Protein AF-A0A8T4PAW3-F1 (afdb_monomer_lite)

pLDDT: mean 89.53, std 9.42, range [49.5, 98.31]

Secondary structure (DSSP, 8-state):
-EEEEEE-TT---HHHHHHHHHHHTTS-TT-EEEE-SBSSHHHHHHHHHHHH-TT-EEEEEES-SSHHHHHHTGGGTBPPGGG-SEEEE-S-TT--S-HHHHHHHTHHHHHTT-SEEEEE--SS-SHHHHHHHHHHHTT-EEEEE---HHHHHHHHHHHTTTSPBTTEEEESSHHHHHHHHHHHS--

Structure (mmCIF, N/CA/C/O backbone):
data_AF-A0A8T4PAW3-F1
#
_entry.id   AF-A0A8T4PAW3-F1
#
loop_
_atom_site.group_PDB
_atom_site.id
_atom_site.type_symbol
_atom_site.label_atom_id
_atom_site.label_alt_id
_atom_site.label_comp_id
_atom_site.label_asym_id
_atom_site.label_entity_id
_atom_site.label_seq_id
_atom_site.pdbx_PDB_ins_code
_atom_site.Cartn_x
_atom_site.Cartn_y
_atom_site.Cartn_z
_atom_site.occupancy
_atom_site.B_iso_or_equiv
_atom_site.auth_seq_id
_atom_site.auth_comp_id
_atom_site.auth_asym_id
_atom_site.auth_atom_id
_atom_site.pdbx_PDB_model_num
ATOM 1 N N . MET A 1 1 ? -13.032 -7.755 -0.892 1.00 89.94 1 MET A N 1
ATOM 2 C CA . MET A 1 1 ? -12.708 -6.339 -0.566 1.00 89.94 1 MET A CA 1
ATOM 3 C C . MET A 1 1 ? -11.240 -6.098 -0.877 1.00 89.94 1 MET A C 1
ATOM 5 O O . MET A 1 1 ? -10.489 -7.046 -0.737 1.00 89.94 1 MET A O 1
ATOM 9 N N . LYS A 1 2 ? -10.811 -4.897 -1.283 1.00 95.44 2 LYS A N 1
ATOM 10 C CA . LYS A 1 2 ? -9.389 -4.587 -1.522 1.00 95.44 2 LYS A CA 1
ATOM 11 C C . LYS A 1 2 ? -8.919 -3.468 -0.594 1.00 95.44 2 LYS A C 1
ATOM 13 O O . LYS A 1 2 ? -9.538 -2.402 -0.577 1.00 95.44 2 LYS A O 1
ATOM 18 N N . ILE A 1 3 ? -7.839 -3.723 0.143 1.00 97.06 3 ILE A N 1
ATOM 19 C CA . ILE A 1 3 ? -7.136 -2.754 0.989 1.00 97.06 3 ILE A CA 1
ATOM 20 C C . ILE A 1 3 ? -5.756 -2.527 0.385 1.00 97.06 3 ILE A C 1
ATOM 22 O O . ILE A 1 3 ? -4.991 -3.473 0.199 1.00 97.06 3 ILE A O 1
ATOM 26 N N . VAL A 1 4 ? -5.445 -1.274 0.065 1.00 98.19 4 VAL A N 1
ATOM 27 C CA . VAL A 1 4 ? -4.126 -0.896 -0.453 1.00 98.19 4 VAL A CA 1
ATOM 28 C C . VAL A 1 4 ? -3.189 -0.600 0.709 1.00 98.19 4 VAL A C 1
ATOM 30 O O . VAL A 1 4 ? -3.555 0.131 1.623 1.00 98.19 4 VAL A O 1
ATOM 33 N N . ILE A 1 5 ? -1.981 -1.153 0.678 1.00 97.31 5 ILE A N 1
ATOM 34 C CA . ILE A 1 5 ? -0.962 -0.966 1.709 1.00 97.31 5 ILE A CA 1
ATOM 35 C C . ILE A 1 5 ? 0.303 -0.448 1.036 1.00 97.31 5 ILE A C 1
ATOM 37 O O . ILE A 1 5 ? 0.935 -1.118 0.217 1.00 97.31 5 ILE A O 1
ATOM 41 N N . CYS A 1 6 ? 0.675 0.768 1.403 1.00 95.19 6 CYS A N 1
ATOM 42 C CA . CYS A 1 6 ? 1.784 1.499 0.817 1.00 95.19 6 CYS A CA 1
ATOM 43 C C . CYS A 1 6 ? 2.680 2.044 1.923 1.00 95.19 6 CYS A C 1
ATOM 45 O O . CYS A 1 6 ? 2.230 2.330 3.031 1.00 95.19 6 CYS A O 1
ATOM 47 N N . GLY A 1 7 ? 3.963 2.225 1.639 1.00 90.62 7 GLY A N 1
ATOM 48 C CA . GLY A 1 7 ? 4.849 2.783 2.644 1.00 90.62 7 GLY A CA 1
ATOM 49 C C . GLY A 1 7 ? 6.308 2.806 2.253 1.00 90.62 7 GLY A C 1
ATOM 50 O O . GLY A 1 7 ? 6.693 2.422 1.148 1.00 90.62 7 GLY A O 1
ATOM 51 N N . THR A 1 8 ? 7.123 3.306 3.173 1.00 82.38 8 THR A N 1
ATOM 52 C CA . THR A 1 8 ? 8.568 3.384 2.985 1.00 82.38 8 THR A CA 1
ATOM 53 C C . THR A 1 8 ? 9.212 1.996 3.048 1.00 82.38 8 THR A C 1
ATOM 55 O O . THR A 1 8 ? 8.799 1.116 3.801 1.00 82.38 8 THR A O 1
ATOM 58 N N . ARG A 1 9 ? 10.273 1.811 2.252 1.00 76.56 9 ARG A N 1
ATOM 59 C CA . ARG A 1 9 ? 11.074 0.571 2.225 1.00 76.56 9 ARG A CA 1
ATOM 60 C C . ARG A 1 9 ? 11.955 0.405 3.461 1.00 76.56 9 ARG A C 1
ATOM 62 O O . ARG A 1 9 ? 12.472 -0.673 3.719 1.00 76.56 9 ARG A O 1
ATOM 69 N N . GLU A 1 10 ? 12.148 1.495 4.193 1.00 67.44 10 GLU A N 1
ATOM 70 C CA . GLU A 1 10 ? 13.074 1.602 5.315 1.00 67.44 10 GLU A CA 1
ATOM 71 C C . GLU A 1 10 ? 12.389 1.407 6.667 1.00 67.44 10 GLU A C 1
ATOM 73 O O . GLU A 1 10 ? 12.975 1.775 7.685 1.00 67.44 10 GLU A O 1
ATOM 78 N N . SER A 1 11 ? 11.159 0.877 6.724 1.00 59.62 11 SER A N 1
ATOM 79 C CA . SER A 1 11 ? 10.499 0.673 8.015 1.00 59.62 11 SER A CA 1
ATOM 80 C C . SER A 1 11 ? 11.286 -0.351 8.844 1.00 59.62 11 SER A C 1
ATOM 82 O O . SER A 1 11 ? 11.109 -1.560 8.729 1.00 59.62 11 SER A O 1
ATOM 84 N N . ARG A 1 12 ? 12.169 0.158 9.705 1.00 57.97 12 ARG A N 1
ATOM 85 C CA . ARG A 1 12 ? 12.843 -0.603 10.764 1.00 57.97 12 ARG A CA 1
ATOM 86 C C . ARG A 1 12 ? 11.881 -0.960 11.896 1.00 57.97 12 ARG A C 1
ATOM 88 O O . ARG A 1 12 ? 12.234 -1.738 12.774 1.00 57.97 12 ARG A O 1
ATOM 95 N N . ASP A 1 13 ? 10.680 -0.390 11.865 1.00 72.94 13 ASP A N 1
ATOM 96 C CA . ASP A 1 13 ? 9.637 -0.596 12.854 1.00 72.94 13 ASP A CA 1
ATOM 97 C C . ASP A 1 13 ? 8.765 -1.806 12.484 1.00 72.94 13 ASP A C 1
ATOM 99 O O . ASP A 1 13 ? 7.652 -1.703 11.954 1.00 72.94 13 ASP A O 1
ATOM 103 N N . LEU A 1 14 ? 9.341 -2.989 12.704 1.00 83.12 14 LEU A N 1
ATOM 104 C CA . LEU A 1 14 ? 8.641 -4.264 12.539 1.00 83.12 14 LEU A CA 1
ATOM 105 C C . LEU A 1 14 ? 7.452 -4.383 13.496 1.00 83.12 14 LEU A C 1
ATOM 107 O O . LEU A 1 14 ? 6.482 -5.057 13.168 1.00 83.12 14 LEU A O 1
ATOM 111 N N . GLU A 1 15 ? 7.501 -3.709 14.645 1.00 90.69 15 GLU A N 1
ATOM 112 C CA . GLU A 1 15 ? 6.435 -3.746 15.642 1.00 90.69 15 GLU A CA 1
ATOM 113 C C . GLU A 1 15 ? 5.173 -3.049 15.130 1.00 90.69 15 GLU A C 1
ATOM 115 O O . GLU A 1 15 ? 4.085 -3.619 15.195 1.00 90.69 15 GLU A O 1
ATOM 120 N N . VAL A 1 16 ? 5.317 -1.875 14.511 1.00 91.06 16 VAL A N 1
ATOM 121 C CA . VAL A 1 16 ? 4.201 -1.199 13.833 1.00 91.06 16 VAL A CA 1
ATOM 122 C C . VAL A 1 16 ? 3.603 -2.075 12.727 1.00 91.06 16 VAL A C 1
ATOM 124 O O . VAL A 1 16 ? 2.382 -2.211 12.628 1.00 91.06 16 VAL A O 1
ATOM 127 N N . SER A 1 17 ? 4.452 -2.701 11.904 1.00 93.75 17 SER A N 1
ATOM 128 C CA . SER A 1 17 ? 3.981 -3.598 10.838 1.00 93.75 17 SER A CA 1
ATOM 129 C C . SER A 1 17 ? 3.235 -4.809 11.408 1.00 93.75 17 SER A C 1
ATOM 131 O O . SER A 1 17 ? 2.211 -5.219 10.863 1.00 93.75 17 SER A O 1
ATOM 133 N N . ARG A 1 18 ? 3.711 -5.347 12.538 1.00 95.19 18 ARG A N 1
ATOM 134 C CA . ARG A 1 18 ? 3.089 -6.463 13.251 1.00 95.19 18 ARG A CA 1
ATOM 135 C C . ARG A 1 18 ? 1.712 -6.105 13.785 1.00 95.19 18 ARG A C 1
ATOM 137 O O . ARG A 1 18 ? 0.765 -6.825 13.496 1.00 95.19 18 ARG A O 1
ATOM 144 N N . GLN A 1 19 ? 1.584 -4.983 14.486 1.00 95.56 19 GLN A N 1
ATOM 145 C CA . GLN A 1 19 ? 0.309 -4.538 15.053 1.00 95.56 19 GLN A CA 1
ATOM 146 C C . GLN A 1 19 ? -0.756 -4.332 13.969 1.00 95.56 19 GLN A C 1
ATOM 148 O O . GLN A 1 19 ? -1.874 -4.830 14.091 1.00 95.56 19 GLN A O 1
ATOM 153 N N . VAL A 1 20 ? -0.401 -3.651 12.874 1.00 95.94 20 VAL A N 1
ATOM 154 C CA . VAL A 1 20 ? -1.328 -3.436 11.753 1.00 95.94 20 VAL A CA 1
ATOM 155 C C . VAL A 1 20 ? -1.645 -4.756 11.038 1.00 95.94 20 VAL A C 1
ATOM 157 O O . VAL A 1 20 ? -2.801 -5.006 10.711 1.00 95.94 20 VAL A O 1
ATOM 160 N N . GLY A 1 21 ? -0.652 -5.622 10.817 1.00 96.81 21 GLY A N 1
ATOM 161 C CA . GLY A 1 21 ? -0.850 -6.928 10.180 1.00 96.81 21 GLY A CA 1
ATOM 162 C C . GLY A 1 21 ? -1.764 -7.857 10.984 1.00 96.81 21 GLY A C 1
ATOM 163 O O . GLY A 1 21 ? -2.704 -8.425 10.432 1.00 96.81 21 GLY A O 1
ATOM 164 N N . GLU A 1 22 ? -1.544 -7.971 12.295 1.00 97.00 22 GLU A N 1
ATOM 165 C CA . GLU A 1 22 ? -2.398 -8.751 13.204 1.00 97.00 22 GLU A CA 1
ATOM 166 C C . GLU A 1 22 ? -3.833 -8.221 13.222 1.00 97.00 22 GLU A C 1
ATOM 168 O O . GLU A 1 22 ? -4.783 -9.000 13.157 1.00 97.00 22 GLU A O 1
ATOM 173 N N . ALA A 1 23 ? -4.001 -6.898 13.232 1.00 95.69 23 ALA A N 1
ATOM 174 C CA . ALA A 1 23 ? -5.311 -6.275 13.136 1.00 95.69 23 ALA A CA 1
ATOM 175 C C . ALA A 1 23 ? -6.014 -6.621 11.812 1.00 95.69 23 ALA A C 1
ATOM 177 O O . ALA A 1 23 ? -7.182 -7.009 11.810 1.00 95.69 23 ALA A O 1
ATOM 178 N N . LEU A 1 24 ? -5.308 -6.565 10.679 1.00 95.81 24 LEU A N 1
ATOM 179 C CA . LEU A 1 24 ? -5.878 -6.914 9.374 1.00 95.81 24 LEU A CA 1
ATOM 180 C C . LEU A 1 24 ? -6.284 -8.390 9.253 1.00 95.81 24 LEU A C 1
ATOM 182 O O . LEU A 1 24 ? -7.159 -8.703 8.448 1.00 95.81 24 LEU A O 1
ATOM 186 N N . ALA A 1 25 ? -5.748 -9.296 10.074 1.00 95.44 25 ALA A N 1
ATOM 187 C CA . ALA A 1 25 ? -6.230 -10.679 10.129 1.00 95.44 25 ALA A CA 1
ATOM 188 C C . ALA A 1 25 ? -7.704 -10.782 10.592 1.00 95.44 25 ALA A C 1
ATOM 190 O O . ALA A 1 25 ? -8.401 -11.745 10.267 1.00 95.44 25 ALA A O 1
ATOM 191 N N . GLY A 1 26 ? -8.226 -9.770 11.295 1.00 92.88 26 GLY A N 1
ATOM 192 C CA . GLY A 1 26 ? -9.638 -9.692 11.686 1.00 92.88 26 GLY A CA 1
ATOM 193 C C . GLY A 1 26 ? -10.612 -9.443 10.526 1.00 92.88 26 GLY A C 1
ATOM 194 O O . GLY A 1 26 ? -11.813 -9.656 10.685 1.00 92.88 26 GLY A O 1
ATOM 195 N N . PHE A 1 27 ? -10.120 -9.039 9.352 1.00 91.56 27 PHE A N 1
ATOM 196 C CA . PHE A 1 27 ? -10.948 -8.672 8.200 1.00 91.56 27 PHE A CA 1
ATOM 197 C C . PHE A 1 27 ? -11.539 -9.896 7.478 1.00 91.56 27 PHE A C 1
ATOM 199 O O . PHE A 1 27 ? -11.009 -11.000 7.608 1.00 91.56 27 PHE A O 1
ATOM 206 N N . PRO A 1 28 ? -12.622 -9.742 6.685 1.00 91.19 28 PRO A N 1
ATOM 207 C CA . PRO A 1 28 ? -13.238 -10.852 5.956 1.00 91.19 28 PRO A CA 1
ATOM 208 C C . PRO A 1 28 ? -12.226 -11.645 5.120 1.00 91.19 28 PRO A C 1
ATOM 210 O O . PRO A 1 28 ? -11.338 -11.058 4.503 1.00 91.19 28 PRO A O 1
ATOM 213 N N . SER A 1 29 ? -12.390 -12.968 5.033 1.00 87.25 29 SER A N 1
ATOM 214 C CA . SER A 1 29 ? -11.445 -13.858 4.333 1.00 87.25 29 SER A CA 1
ATOM 215 C C . SER A 1 29 ? -11.281 -13.544 2.844 1.00 87.25 29 SER A C 1
ATOM 217 O O . SER A 1 29 ? -10.239 -13.828 2.277 1.00 87.25 29 SER A O 1
ATOM 219 N N . CYS A 1 30 ? -12.264 -12.905 2.205 1.00 86.00 30 CYS A N 1
ATOM 220 C CA . CYS A 1 30 ? -12.179 -12.452 0.812 1.00 86.00 30 CYS A CA 1
ATOM 221 C C . CYS A 1 30 ? -11.482 -11.084 0.644 1.00 86.00 30 CYS A C 1
ATOM 223 O O . CYS A 1 30 ? -11.697 -10.381 -0.355 1.00 86.00 30 CYS A O 1
ATOM 225 N N . THR A 1 31 ? -10.716 -10.646 1.645 1.00 94.56 31 THR A N 1
ATOM 226 C CA . THR A 1 31 ? -9.960 -9.395 1.586 1.00 94.56 31 THR A CA 1
ATOM 227 C C . THR A 1 31 ? -8.638 -9.607 0.856 1.00 94.56 31 THR A C 1
ATOM 229 O O . THR A 1 31 ? -7.865 -10.509 1.167 1.00 94.56 31 THR A O 1
ATOM 232 N N . VAL A 1 32 ? -8.397 -8.740 -0.122 1.00 97.44 32 VAL A N 1
ATOM 233 C CA . VAL A 1 32 ? -7.169 -8.626 -0.897 1.00 97.44 32 VAL A CA 1
ATOM 234 C C . VAL A 1 32 ? -6.331 -7.503 -0.299 1.00 97.44 32 VAL A C 1
ATOM 236 O O . VAL A 1 32 ? -6.789 -6.360 -0.210 1.00 97.44 32 VAL A O 1
ATOM 239 N N . LEU A 1 33 ? -5.104 -7.826 0.085 1.00 98.19 33 LEU A N 1
ATOM 240 C CA . LEU A 1 33 ? -4.090 -6.910 0.585 1.00 98.19 33 LEU A CA 1
ATOM 241 C C . LEU A 1 33 ? -3.144 -6.568 -0.571 1.00 98.19 33 LEU A C 1
ATOM 243 O O . LEU A 1 33 ? -2.282 -7.361 -0.947 1.00 98.19 33 LEU A O 1
ATOM 247 N N . ALA A 1 34 ? -3.350 -5.403 -1.180 1.00 98.19 34 ALA A N 1
ATOM 248 C CA . ALA A 1 34 ? -2.661 -4.996 -2.400 1.00 98.19 34 ALA A CA 1
ATOM 249 C C . ALA A 1 34 ? -1.521 -4.014 -2.109 1.00 98.19 34 ALA A C 1
ATOM 251 O O . ALA A 1 34 ? -1.707 -3.051 -1.367 1.00 98.19 34 ALA A O 1
ATOM 252 N N . ASN A 1 35 ? -0.356 -4.199 -2.731 1.00 97.31 35 ASN A N 1
ATOM 253 C CA . ASN A 1 35 ? 0.794 -3.309 -2.558 1.00 97.31 35 ASN A CA 1
ATOM 254 C C . ASN A 1 35 ? 1.631 -3.159 -3.845 1.00 97.31 35 ASN A C 1
ATOM 256 O O . ASN A 1 35 ? 1.266 -3.630 -4.922 1.00 97.31 35 ASN A O 1
ATOM 260 N N . GLY A 1 36 ? 2.760 -2.449 -3.746 1.00 95.25 36 GLY A N 1
ATOM 261 C CA . GLY A 1 36 ? 3.673 -2.203 -4.867 1.00 95.25 36 GLY A CA 1
ATOM 262 C C . GLY A 1 36 ? 4.822 -3.188 -5.069 1.00 95.25 36 GLY A C 1
ATOM 263 O O . GLY A 1 36 ? 5.650 -2.946 -5.946 1.00 95.25 36 GLY A O 1
ATOM 264 N N . GLY A 1 37 ? 4.914 -4.253 -4.273 1.00 93.88 37 GLY A N 1
ATOM 265 C CA . GLY A 1 37 ? 5.947 -5.274 -4.435 1.00 93.88 37 GLY A CA 1
ATOM 266 C C . GLY A 1 37 ? 7.307 -4.950 -3.813 1.00 93.88 37 GLY A C 1
ATOM 267 O O . GLY A 1 37 ? 8.325 -5.503 -4.225 1.00 93.88 37 GLY A O 1
ATOM 268 N N . THR A 1 38 ? 7.378 -4.017 -2.865 1.00 91.94 38 THR A N 1
ATOM 269 C CA . THR A 1 38 ? 8.642 -3.583 -2.243 1.00 91.94 38 THR A CA 1
ATOM 270 C C . THR A 1 38 ? 8.757 -4.067 -0.803 1.00 91.94 38 THR A C 1
ATOM 272 O O . THR A 1 38 ? 7.736 -4.239 -0.148 1.00 91.94 38 THR A O 1
ATOM 275 N N . TYR A 1 39 ? 9.981 -4.213 -0.284 1.00 91.12 39 TYR A N 1
ATOM 276 C CA . TYR A 1 39 ? 10.214 -4.501 1.140 1.00 91.12 39 TYR A CA 1
ATOM 277 C C . TYR A 1 39 ? 9.680 -3.404 2.077 1.00 91.12 39 TYR A C 1
ATOM 279 O O . TYR A 1 39 ? 9.292 -2.317 1.637 1.00 91.12 39 TYR A O 1
ATOM 287 N N . GLY A 1 40 ? 9.734 -3.693 3.379 1.00 91.62 40 GLY A N 1
ATOM 288 C CA . GLY A 1 40 ? 9.295 -2.811 4.456 1.00 91.62 40 GLY A CA 1
ATOM 289 C C . GLY A 1 40 ? 7.804 -2.967 4.725 1.00 91.62 40 GLY A C 1
ATOM 290 O O . GLY A 1 40 ? 7.203 -3.980 4.372 1.00 91.62 40 GLY A O 1
ATOM 291 N N . PHE A 1 41 ? 7.200 -1.933 5.301 1.00 93.31 41 PHE A N 1
ATOM 292 C CA . PHE A 1 41 ? 5.783 -1.884 5.657 1.00 93.31 41 PHE A CA 1
ATOM 293 C C . PHE A 1 41 ? 4.820 -2.473 4.603 1.00 93.31 41 PHE A C 1
ATOM 295 O O . PHE A 1 41 ? 3.999 -3.311 4.979 1.00 93.31 41 PHE A O 1
ATOM 302 N N . PRO A 1 42 ? 4.908 -2.126 3.294 1.00 94.38 42 PRO A N 1
ATOM 303 C CA . PRO A 1 42 ? 4.001 -2.684 2.289 1.00 94.38 42 PRO A CA 1
ATOM 304 C C . PRO A 1 42 ? 4.076 -4.208 2.146 1.00 94.38 42 PRO A C 1
ATOM 306 O O . PRO A 1 42 ? 3.076 -4.800 1.757 1.00 94.38 42 PRO A O 1
ATOM 309 N N . ARG A 1 43 ? 5.214 -4.837 2.462 1.00 95.25 43 ARG A N 1
ATOM 310 C CA . ARG A 1 43 ? 5.399 -6.296 2.452 1.00 95.25 43 ARG A CA 1
ATOM 311 C C . ARG A 1 43 ? 5.054 -6.929 3.797 1.00 95.25 43 ARG A C 1
ATOM 313 O O . ARG A 1 43 ? 4.332 -7.920 3.832 1.00 95.25 43 ARG A O 1
ATOM 320 N N . GLU A 1 44 ? 5.588 -6.383 4.888 1.00 95.81 44 GLU A N 1
ATOM 321 C CA . GLU A 1 44 ? 5.501 -7.023 6.206 1.00 95.81 44 GLU A CA 1
ATOM 322 C C . GLU A 1 44 ? 4.054 -7.112 6.703 1.00 95.81 44 GLU A C 1
ATOM 324 O O . GLU A 1 44 ? 3.633 -8.158 7.191 1.00 95.81 44 GLU A O 1
ATOM 329 N N . VAL A 1 45 ? 3.261 -6.051 6.520 1.00 96.62 45 VAL A N 1
ATOM 330 C CA . VAL A 1 45 ? 1.864 -6.016 6.978 1.00 96.62 45 VAL A CA 1
ATOM 331 C C . VAL A 1 45 ? 1.016 -7.128 6.330 1.00 96.62 45 VAL A C 1
ATOM 333 O O . VAL A 1 45 ? 0.409 -7.900 7.077 1.00 96.62 45 VAL A O 1
ATOM 336 N N . PRO A 1 46 ? 0.972 -7.280 4.985 1.00 97.38 46 PRO A N 1
ATOM 337 C CA . PRO A 1 46 ? 0.236 -8.379 4.362 1.00 97.38 46 PRO A CA 1
ATOM 338 C C . PRO A 1 46 ? 0.697 -9.771 4.783 1.00 97.38 46 PRO A C 1
ATOM 340 O O . PRO A 1 46 ? -0.142 -10.640 5.011 1.00 97.38 46 PRO A O 1
ATOM 343 N N . LEU A 1 47 ? 2.011 -9.990 4.901 1.00 97.50 47 LEU A N 1
ATOM 344 C CA . LEU A 1 47 ? 2.548 -11.299 5.271 1.00 97.50 47 LEU A CA 1
ATOM 345 C C . LEU A 1 47 ? 2.153 -11.692 6.694 1.00 97.50 47 LEU A C 1
ATOM 347 O O . LEU A 1 47 ? 1.753 -12.832 6.925 1.00 97.50 47 LEU A O 1
ATOM 351 N N . ILE A 1 48 ? 2.205 -10.748 7.635 1.00 97.75 48 ILE A N 1
ATOM 352 C CA . ILE A 1 48 ? 1.779 -10.981 9.018 1.00 97.75 48 ILE A CA 1
ATOM 353 C C . ILE A 1 48 ? 0.272 -11.251 9.074 1.00 97.75 48 ILE A C 1
ATOM 355 O O . ILE A 1 48 ? -0.155 -12.190 9.748 1.00 97.75 48 ILE A O 1
ATOM 359 N N . ALA A 1 49 ? -0.535 -10.491 8.329 1.00 97.56 49 ALA A N 1
ATOM 360 C CA . ALA A 1 49 ? -1.974 -10.724 8.248 1.00 97.56 49 ALA A CA 1
ATOM 361 C C . ALA A 1 49 ? -2.289 -12.128 7.705 1.00 97.56 49 ALA A C 1
ATOM 363 O O . ALA A 1 49 ? -3.042 -12.877 8.327 1.00 97.56 49 ALA A O 1
ATOM 364 N N . LYS A 1 50 ? -1.659 -12.527 6.592 1.00 97.19 50 LYS A N 1
ATOM 365 C CA . LYS A 1 50 ? -1.858 -13.845 5.971 1.00 97.19 50 LYS A CA 1
ATOM 366 C C . LYS A 1 50 ? -1.343 -14.992 6.843 1.00 97.19 50 LYS A C 1
ATOM 368 O O . LYS A 1 50 ? -1.969 -16.044 6.886 1.00 97.19 50 LYS A O 1
ATOM 373 N N . ALA A 1 51 ? -0.254 -14.799 7.588 1.00 97.38 51 ALA A N 1
ATOM 374 C CA . ALA A 1 51 ? 0.233 -15.801 8.539 1.00 97.38 51 ALA A CA 1
ATOM 375 C C . ALA A 1 51 ? -0.792 -16.106 9.648 1.00 97.38 51 ALA A C 1
ATOM 377 O O . ALA A 1 51 ? -0.876 -17.243 10.108 1.00 97.38 51 ALA A O 1
ATOM 378 N N . ASN A 1 52 ? -1.590 -15.110 10.047 1.00 97.06 52 ASN A N 1
ATOM 379 C CA . ASN A 1 52 ? -2.661 -15.261 11.038 1.00 97.06 52 ASN A CA 1
ATOM 380 C C . ASN A 1 52 ? -4.017 -15.635 10.414 1.00 97.06 52 ASN A C 1
ATOM 382 O O . ASN A 1 52 ? -4.890 -16.154 11.108 1.00 97.06 52 ASN A O 1
ATOM 386 N N . ARG A 1 53 ? -4.198 -15.389 9.111 1.00 96.31 53 ARG A N 1
ATOM 387 C CA . ARG A 1 53 ? -5.395 -15.747 8.342 1.00 96.31 53 ARG A CA 1
ATOM 388 C C . ARG A 1 53 ? -5.034 -16.148 6.904 1.00 96.31 53 ARG A C 1
ATOM 390 O O . ARG A 1 53 ? -5.045 -15.293 6.012 1.00 96.31 53 ARG A O 1
ATOM 397 N N . PRO A 1 54 ? -4.719 -17.433 6.662 1.00 96.19 54 PRO A N 1
ATOM 398 C CA . PRO A 1 54 ? -4.189 -17.907 5.380 1.00 96.19 54 PRO A CA 1
ATOM 399 C C . PRO A 1 54 ? -5.097 -17.680 4.166 1.00 96.19 54 PRO A C 1
ATOM 401 O O . PRO A 1 54 ? -4.610 -17.685 3.037 1.00 96.19 54 PRO A O 1
ATOM 404 N N . GLU A 1 55 ? -6.401 -17.481 4.378 1.00 96.62 55 GLU A N 1
ATOM 405 C CA . GLU A 1 55 ? -7.382 -17.231 3.318 1.00 96.62 55 GLU A CA 1
ATOM 406 C C . GLU A 1 55 ? -7.286 -15.824 2.719 1.00 96.62 55 GLU A C 1
ATOM 408 O O . GLU A 1 55 ? -7.808 -15.600 1.627 1.00 96.62 55 GLU A O 1
ATOM 413 N N . LEU A 1 56 ? -6.635 -14.882 3.412 1.00 96.62 56 LEU A N 1
ATOM 414 C CA . LEU A 1 56 ? -6.372 -13.557 2.860 1.00 96.62 56 LEU A CA 1
ATOM 415 C C . LEU A 1 56 ? -5.480 -13.670 1.623 1.00 96.62 56 LEU A C 1
ATOM 417 O O . LEU A 1 56 ? -4.554 -14.483 1.576 1.00 96.62 56 LEU A O 1
ATOM 421 N N . LEU A 1 57 ? -5.740 -12.818 0.634 1.00 97.38 57 LEU A N 1
ATOM 422 C CA . LEU A 1 57 ? -4.971 -12.770 -0.608 1.00 97.38 57 LEU A CA 1
ATOM 423 C C . LEU A 1 57 ? -4.016 -11.580 -0.594 1.00 97.38 57 LEU A C 1
ATOM 425 O O . LEU A 1 57 ? -4.390 -10.494 -0.155 1.00 97.38 57 LEU A O 1
ATOM 429 N N . ILE A 1 58 ? -2.805 -11.765 -1.107 1.00 98.31 58 ILE A N 1
ATOM 430 C CA . ILE A 1 58 ? -1.797 -10.718 -1.260 1.00 98.31 58 ILE A CA 1
ATOM 431 C C . ILE A 1 58 ? -1.528 -10.510 -2.749 1.00 98.31 58 ILE A C 1
ATOM 433 O O . ILE A 1 58 ? -1.159 -11.442 -3.466 1.00 98.31 58 ILE A O 1
ATOM 437 N N . GLU A 1 59 ? -1.677 -9.267 -3.206 1.00 98.25 59 GLU A N 1
ATOM 438 C CA . GLU A 1 59 ? -1.450 -8.888 -4.601 1.00 98.25 59 GLU A CA 1
ATOM 439 C C . GLU A 1 59 ? -0.363 -7.822 -4.739 1.00 98.25 59 GLU A C 1
ATOM 441 O O . GLU A 1 59 ? -0.425 -6.764 -4.107 1.00 98.25 59 GLU A O 1
ATOM 446 N N . ALA A 1 60 ? 0.591 -8.044 -5.646 1.00 97.56 60 ALA A N 1
ATOM 447 C CA . ALA A 1 60 ? 1.512 -6.994 -6.076 1.00 97.56 60 ALA A CA 1
ATOM 448 C C . ALA A 1 60 ? 1.014 -6.317 -7.358 1.00 97.56 60 ALA A C 1
ATOM 450 O O . ALA A 1 60 ? 0.630 -6.975 -8.324 1.00 97.56 60 ALA A O 1
ATOM 451 N N . TYR A 1 61 ? 1.105 -4.991 -7.401 1.00 96.25 61 TYR A N 1
ATOM 452 C CA . TYR A 1 61 ? 0.907 -4.173 -8.597 1.00 96.25 61 TYR A CA 1
ATOM 453 C C . TYR A 1 61 ? 2.237 -3.544 -8.948 1.00 96.25 61 TYR A C 1
ATOM 455 O O . TYR A 1 61 ? 2.692 -2.624 -8.260 1.00 96.25 61 TYR A O 1
ATOM 463 N N . THR A 1 62 ? 2.870 -4.056 -9.998 1.00 93.44 62 THR A N 1
ATOM 464 C CA . THR A 1 62 ? 4.291 -3.829 -10.229 1.00 93.44 62 THR A CA 1
ATOM 465 C C . THR A 1 62 ? 4.569 -3.046 -11.499 1.00 93.44 62 THR A C 1
ATOM 467 O O . THR A 1 62 ? 3.877 -3.232 -12.501 1.00 93.44 62 THR A O 1
ATOM 470 N N . PRO A 1 63 ? 5.592 -2.170 -11.498 1.00 91.56 63 PRO A N 1
ATOM 471 C CA . PRO A 1 63 ? 5.996 -1.495 -12.715 1.00 91.56 63 PRO A CA 1
ATOM 472 C C . PRO A 1 63 ? 6.691 -2.428 -13.708 1.00 91.56 63 PRO A C 1
ATOM 474 O O . PRO A 1 63 ? 7.037 -1.951 -14.777 1.00 91.56 63 PRO A O 1
ATOM 477 N N . PHE A 1 64 ? 6.951 -3.701 -13.392 1.00 92.19 64 PHE A N 1
ATOM 478 C CA . PHE A 1 64 ? 7.672 -4.632 -14.269 1.00 92.19 64 PHE A CA 1
ATOM 479 C C . PHE A 1 64 ? 6.761 -5.323 -15.295 1.00 92.19 64 PHE A C 1
ATOM 481 O O . PHE A 1 64 ? 5.550 -5.428 -15.105 1.00 92.19 64 PHE A O 1
ATOM 488 N N . ALA A 1 65 ? 7.362 -5.775 -16.393 1.00 90.19 65 ALA A N 1
ATOM 489 C CA . ALA A 1 65 ? 6.709 -6.482 -17.491 1.00 90.19 65 ALA A CA 1
ATOM 490 C C . ALA A 1 65 ? 6.718 -8.003 -17.310 1.00 90.19 65 ALA A C 1
ATOM 492 O O . ALA A 1 65 ? 5.930 -8.709 -17.936 1.00 90.19 65 ALA A O 1
ATOM 493 N N . SER A 1 66 ? 7.635 -8.51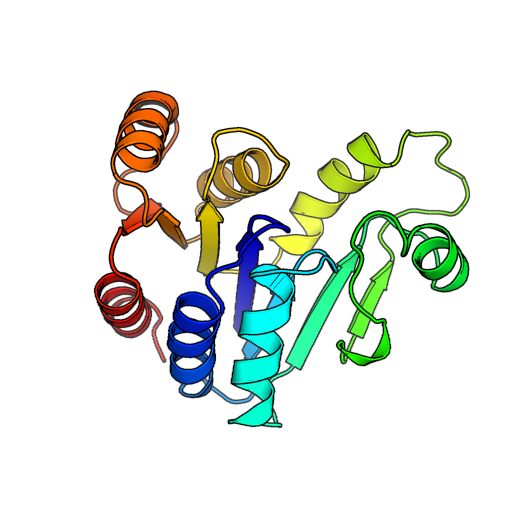7 -16.491 1.00 91.56 66 SER A N 1
ATOM 494 C CA . SER A 1 66 ? 7.797 -9.947 -16.254 1.00 91.56 66 SER A CA 1
ATOM 495 C C . SER A 1 66 ? 8.530 -10.228 -14.945 1.00 91.56 66 SER A C 1
ATOM 497 O O . SER A 1 66 ? 9.205 -9.363 -14.377 1.00 91.56 66 SER A O 1
ATOM 499 N N . GLU A 1 67 ? 8.451 -11.483 -14.510 1.00 94.06 67 GLU A N 1
ATOM 500 C CA . GLU A 1 67 ? 9.223 -12.006 -13.385 1.00 94.06 67 GLU A CA 1
ATOM 501 C C . GLU A 1 67 ? 10.737 -11.866 -13.593 1.00 94.06 67 GLU A C 1
ATOM 503 O O . GLU A 1 67 ? 11.457 -11.513 -12.661 1.00 94.06 67 GLU A O 1
ATOM 508 N N . GLU A 1 68 ? 11.233 -12.095 -14.811 1.00 92.81 68 GLU A N 1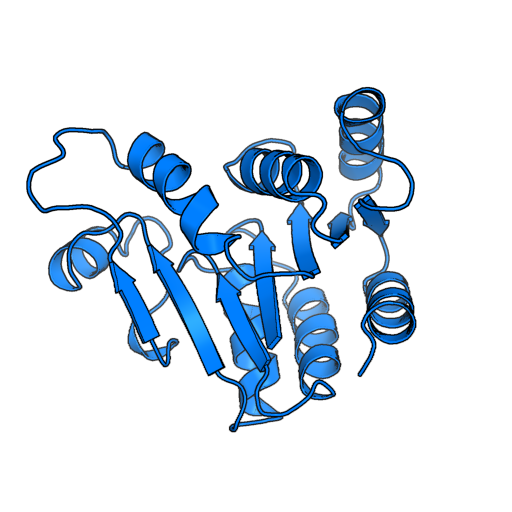
ATOM 509 C CA . GLU A 1 68 ? 12.658 -11.942 -15.118 1.00 92.81 68 GLU A CA 1
ATOM 510 C C . GLU A 1 68 ? 13.130 -10.504 -14.853 1.00 92.81 68 GLU A C 1
ATOM 512 O O . GLU A 1 68 ? 14.183 -10.282 -14.251 1.00 92.81 68 GLU A O 1
ATOM 517 N N . GLU A 1 69 ? 12.324 -9.518 -15.254 1.00 91.00 69 GLU A N 1
ATOM 518 C CA . GLU A 1 69 ? 12.630 -8.113 -15.017 1.00 91.00 69 GLU A CA 1
ATOM 519 C C . GLU A 1 69 ? 12.593 -7.781 -13.519 1.00 91.00 69 GLU A C 1
ATOM 521 O O . GLU A 1 69 ? 13.520 -7.149 -13.012 1.00 91.00 69 G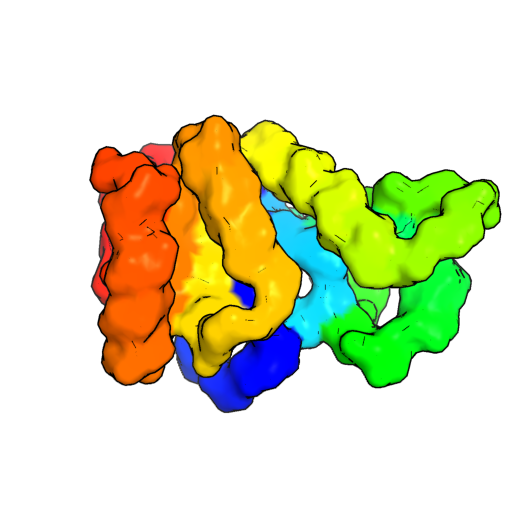LU A O 1
ATOM 526 N N . TRP A 1 70 ? 11.586 -8.263 -12.784 1.00 92.31 70 TRP A N 1
ATOM 527 C CA . TRP A 1 70 ? 11.534 -8.109 -11.328 1.00 92.31 70 TRP A CA 1
ATOM 528 C C . TRP A 1 70 ? 12.797 -8.650 -10.660 1.00 92.31 70 TRP A C 1
ATOM 530 O O . TRP A 1 70 ? 13.445 -7.947 -9.885 1.00 92.31 70 TRP A O 1
ATOM 540 N N . ARG A 1 71 ? 13.195 -9.884 -10.995 1.00 92.88 71 ARG A N 1
ATOM 541 C CA . ARG A 1 71 ? 14.399 -10.520 -10.441 1.00 92.88 71 ARG A CA 1
ATOM 542 C C . ARG A 1 71 ? 15.657 -9.712 -10.766 1.00 92.88 71 ARG A C 1
ATOM 544 O O . ARG A 1 71 ? 16.504 -9.529 -9.894 1.00 92.88 71 ARG A O 1
ATOM 551 N N . ARG A 1 72 ? 15.756 -9.148 -11.975 1.00 90.94 72 ARG A N 1
ATOM 552 C CA . ARG A 1 72 ? 16.859 -8.254 -12.376 1.00 90.94 72 ARG A CA 1
ATOM 553 C C . ARG A 1 72 ? 16.945 -7.005 -11.492 1.00 90.94 72 ARG A C 1
ATOM 555 O O . ARG A 1 72 ? 18.045 -6.565 -11.153 1.00 90.94 72 ARG A O 1
ATOM 562 N N . TYR A 1 73 ? 15.803 -6.456 -11.082 1.00 89.12 73 TYR A N 1
ATOM 563 C CA . TYR A 1 73 ? 15.714 -5.261 -10.237 1.00 89.12 73 TYR A CA 1
ATOM 564 C C . TYR A 1 73 ? 15.572 -5.549 -8.734 1.00 89.12 73 TYR A C 1
ATOM 566 O O . TYR A 1 73 ? 15.402 -4.605 -7.962 1.00 89.12 73 TYR A O 1
ATOM 574 N N . ALA A 1 74 ? 15.705 -6.803 -8.284 1.00 88.50 74 ALA A N 1
ATOM 575 C CA . ALA A 1 74 ? 15.539 -7.181 -6.875 1.00 88.50 74 ALA A CA 1
ATOM 576 C C . ALA A 1 74 ? 16.424 -6.360 -5.915 1.00 88.50 74 ALA A C 1
ATOM 578 O O . ALA A 1 74 ? 15.983 -5.946 -4.841 1.00 88.50 74 ALA A O 1
ATOM 579 N N . HIS A 1 75 ? 17.641 -6.026 -6.356 1.00 88.06 75 HIS A N 1
ATOM 580 C CA . HIS A 1 75 ? 18.603 -5.190 -5.630 1.00 88.06 75 HIS A CA 1
ATOM 581 C C . HIS A 1 75 ? 18.100 -3.766 -5.312 1.00 88.06 75 HIS A C 1
ATOM 583 O O . HIS A 1 75 ? 18.687 -3.086 -4.476 1.00 88.06 75 HIS A O 1
ATOM 589 N N . LEU A 1 76 ? 17.013 -3.305 -5.942 1.00 87.12 76 LEU A N 1
ATOM 590 C CA . LEU A 1 76 ? 16.374 -2.014 -5.663 1.00 87.12 76 LEU A CA 1
ATOM 591 C C . LEU A 1 76 ? 15.371 -2.066 -4.497 1.00 87.12 76 LEU A C 1
ATOM 593 O O . LEU A 1 76 ? 14.644 -1.096 -4.270 1.00 87.12 76 LEU A O 1
ATOM 597 N N . GLY A 1 77 ? 15.320 -3.176 -3.758 1.00 87.75 77 GLY A N 1
ATOM 598 C CA . GLY A 1 77 ? 14.443 -3.346 -2.603 1.00 87.75 77 GLY A CA 1
ATOM 599 C C . GLY A 1 77 ? 13.062 -3.897 -2.965 1.00 87.75 77 GLY A C 1
ATOM 600 O O . GLY A 1 77 ? 12.057 -3.449 -2.405 1.00 87.75 77 GLY A O 1
ATOM 601 N N . LEU A 1 78 ? 13.014 -4.836 -3.912 1.00 91.12 78 LEU A N 1
ATOM 602 C CA . LEU A 1 78 ? 11.798 -5.568 -4.264 1.00 91.12 78 LEU A CA 1
ATOM 603 C C . LEU A 1 78 ? 11.669 -6.837 -3.429 1.00 91.12 78 LEU A C 1
ATOM 605 O O . LEU A 1 78 ? 12.644 -7.566 -3.265 1.00 91.12 78 LEU A O 1
ATOM 609 N N . SER A 1 79 ? 10.450 -7.096 -2.975 1.00 92.06 79 SER A N 1
ATOM 610 C CA . SER A 1 79 ? 10.056 -8.305 -2.248 1.00 92.06 79 SER A CA 1
ATOM 611 C C . SER A 1 79 ? 10.274 -9.571 -3.084 1.00 92.06 79 SER A C 1
ATOM 613 O O . SER A 1 79 ? 10.382 -9.492 -4.313 1.00 92.06 79 SER A O 1
ATOM 615 N N . ASP A 1 80 ? 10.291 -10.739 -2.440 1.00 93.75 80 ASP A N 1
ATOM 616 C CA . ASP A 1 80 ? 10.292 -12.009 -3.168 1.00 93.75 80 ASP A CA 1
ATOM 617 C C . ASP A 1 80 ? 8.942 -12.216 -3.876 1.00 93.75 80 ASP A C 1
ATOM 619 O O . ASP A 1 80 ? 7.890 -11.863 -3.347 1.00 93.75 80 ASP A O 1
ATOM 623 N N . ILE A 1 81 ? 8.964 -12.792 -5.079 1.00 94.88 81 ILE A N 1
ATOM 624 C CA . ILE A 1 81 ? 7.754 -13.145 -5.830 1.00 94.88 81 ILE A CA 1
ATOM 625 C C . ILE A 1 81 ? 6.890 -14.153 -5.066 1.00 94.88 81 ILE A C 1
ATOM 627 O O . ILE A 1 81 ? 5.668 -14.112 -5.181 1.00 94.88 81 ILE A O 1
ATOM 631 N N . THR A 1 82 ? 7.501 -15.019 -4.253 1.00 95.94 82 THR A N 1
ATOM 632 C CA . THR A 1 82 ? 6.776 -16.035 -3.478 1.00 95.94 82 THR A CA 1
ATOM 633 C C . THR A 1 82 ? 5.947 -15.457 -2.332 1.00 95.94 82 THR A C 1
ATOM 635 O O . THR A 1 82 ? 5.168 -16.188 -1.730 1.00 95.94 82 THR A O 1
ATOM 638 N N . ASP A 1 83 ? 6.106 -14.168 -2.018 1.00 96.25 83 ASP A N 1
ATOM 639 C CA . ASP A 1 83 ? 5.305 -13.476 -1.004 1.00 96.25 83 ASP A CA 1
ATOM 640 C C . ASP A 1 83 ? 3.866 -13.173 -1.489 1.00 96.25 83 ASP A C 1
ATOM 642 O O . ASP A 1 83 ? 3.031 -12.741 -0.692 1.00 96.25 83 ASP A O 1
ATOM 646 N N . TYR A 1 84 ? 3.568 -13.370 -2.781 1.00 97.88 84 TYR A N 1
ATOM 647 C CA . TYR A 1 84 ? 2.328 -12.922 -3.425 1.00 97.88 84 TYR A CA 1
ATOM 648 C C . TYR A 1 84 ? 1.517 -14.082 -4.001 1.00 97.88 84 TYR A C 1
ATOM 650 O O . TYR A 1 84 ? 2.057 -14.951 -4.683 1.00 97.88 84 TYR A O 1
ATOM 658 N N . ASP A 1 85 ? 0.196 -14.041 -3.808 1.00 97.69 85 ASP A N 1
ATOM 659 C CA . ASP A 1 85 ? -0.731 -14.969 -4.468 1.00 97.69 85 ASP A CA 1
ATOM 660 C C . ASP A 1 85 ? -0.911 -14.599 -5.946 1.00 97.69 85 ASP A C 1
ATOM 662 O O . ASP A 1 85 ? -1.009 -15.470 -6.812 1.00 97.69 85 ASP A O 1
ATOM 666 N N . HIS A 1 86 ? -0.912 -13.294 -6.248 1.00 97.38 86 HIS A N 1
ATOM 667 C CA . HIS A 1 86 ? -0.971 -12.785 -7.616 1.00 97.38 86 HIS A CA 1
ATOM 668 C C . HIS A 1 86 ? -0.067 -11.567 -7.826 1.00 97.38 86 HIS A C 1
ATOM 670 O O . HIS A 1 86 ? 0.095 -10.711 -6.952 1.00 97.38 86 HIS A O 1
ATOM 676 N N . ILE A 1 87 ? 0.482 -11.455 -9.038 1.00 97.12 87 ILE A N 1
ATOM 677 C CA . ILE A 1 87 ? 1.257 -10.293 -9.475 1.00 97.12 87 ILE A CA 1
ATOM 678 C C . ILE A 1 87 ? 0.661 -9.730 -10.758 1.00 97.12 87 ILE A C 1
ATOM 680 O O . ILE A 1 87 ? 0.538 -10.418 -11.770 1.00 97.12 87 ILE A O 1
ATOM 684 N N . ASN A 1 88 ? 0.344 -8.442 -10.711 1.00 95.62 88 ASN A N 1
ATOM 685 C CA . ASN A 1 88 ? -0.145 -7.661 -11.831 1.00 95.62 88 ASN A CA 1
ATOM 686 C C . ASN A 1 88 ? 1.040 -6.972 -12.521 1.00 95.62 88 ASN A C 1
ATOM 688 O O . ASN A 1 88 ? 1.583 -5.994 -12.001 1.00 95.62 88 ASN A O 1
ATOM 692 N N . TRP A 1 89 ? 1.437 -7.490 -13.687 1.00 93.19 89 TRP A N 1
ATOM 693 C CA . TRP A 1 89 ? 2.515 -6.964 -14.534 1.00 93.19 89 TRP A CA 1
ATOM 694 C C . TRP A 1 89 ? 1.996 -5.810 -15.399 1.00 93.19 89 TRP A C 1
ATOM 696 O O . TRP A 1 89 ? 1.311 -6.033 -16.396 1.00 93.19 89 TRP A O 1
ATOM 706 N N . LEU A 1 90 ? 2.266 -4.564 -15.003 1.00 85.94 90 LEU A N 1
ATOM 707 C CA . LEU A 1 90 ? 1.541 -3.397 -15.536 1.00 85.94 90 LEU A CA 1
ATOM 708 C C . LEU A 1 90 ? 2.289 -2.622 -16.620 1.00 85.94 90 LEU A C 1
ATOM 710 O O . LEU A 1 90 ? 1.840 -1.559 -17.044 1.00 85.94 90 LEU A O 1
ATOM 714 N N . CYS A 1 91 ? 3.437 -3.109 -17.078 1.00 76.00 91 CYS A N 1
ATOM 715 C CA . CYS A 1 91 ? 4.176 -2.469 -18.160 1.00 76.00 91 CYS A CA 1
ATOM 716 C C . CYS A 1 91 ? 4.410 -3.455 -19.297 1.00 76.00 91 CYS A C 1
ATOM 718 O O . CYS A 1 91 ? 4.867 -4.567 -19.071 1.00 76.00 91 CYS A O 1
ATOM 720 N N . GLY A 1 92 ? 4.113 -3.045 -20.530 1.00 62.34 92 GLY A N 1
ATOM 721 C CA . GLY A 1 92 ? 4.509 -3.808 -21.712 1.00 62.34 92 GLY A CA 1
ATOM 722 C C . GLY A 1 92 ? 6.031 -3.803 -21.884 1.00 62.34 92 GLY A C 1
ATOM 723 O O . GLY A 1 92 ? 6.706 -2.870 -21.447 1.00 62.34 92 GLY A O 1
ATOM 724 N N . GLN A 1 93 ? 6.569 -4.817 -22.567 1.00 51.91 93 GLN A N 1
ATOM 725 C CA . GLN A 1 93 ? 8.009 -4.976 -22.844 1.00 51.91 93 GLN A CA 1
ATOM 726 C C . GLN A 1 93 ? 8.642 -3.820 -23.653 1.00 51.91 93 GLN A C 1
ATOM 728 O O . GLN A 1 93 ? 9.851 -3.804 -23.851 1.00 51.91 93 GLN A O 1
ATOM 733 N N . THR A 1 94 ? 7.846 -2.859 -24.128 1.00 49.50 94 THR A N 1
ATOM 734 C CA . THR A 1 94 ? 8.238 -1.827 -25.101 1.00 49.50 94 THR A CA 1
ATOM 735 C C . THR A 1 94 ? 8.388 -0.422 -24.521 1.00 49.50 94 THR A C 1
ATOM 737 O O . THR A 1 94 ? 8.619 0.522 -25.272 1.00 49.50 94 THR A O 1
ATOM 740 N N . ASN A 1 95 ? 8.226 -0.234 -23.211 1.00 55.06 95 ASN A N 1
ATOM 741 C CA . ASN A 1 95 ? 8.319 1.097 -22.622 1.00 55.06 95 ASN A CA 1
ATOM 742 C C . ASN A 1 95 ? 9.767 1.421 -22.217 1.00 55.06 95 ASN A C 1
ATOM 744 O O . ASN A 1 95 ? 10.171 1.140 -21.090 1.00 55.06 95 ASN A O 1
ATOM 748 N N . ASP A 1 96 ? 10.492 2.129 -23.094 1.00 59.03 96 ASP A N 1
ATOM 749 C CA . ASP A 1 96 ? 11.786 2.806 -22.830 1.00 59.03 96 ASP A CA 1
ATOM 750 C C . ASP A 1 96 ? 11.724 3.842 -21.682 1.00 59.03 96 ASP A C 1
ATOM 752 O O . ASP A 1 96 ? 12.696 4.526 -21.353 1.00 59.03 96 ASP A O 1
ATOM 756 N N . SER A 1 97 ? 10.566 3.995 -21.040 1.00 64.88 97 SER A N 1
ATOM 757 C CA . SER A 1 97 ? 10.400 4.835 -19.864 1.00 64.88 97 SER A CA 1
ATOM 758 C C . SER A 1 97 ? 11.222 4.319 -18.682 1.00 64.88 97 SER A C 1
ATOM 760 O O . SER A 1 97 ? 11.152 3.145 -18.314 1.00 64.88 97 SER A O 1
ATOM 762 N N . ASN A 1 98 ? 11.920 5.236 -18.012 1.00 82.44 98 ASN A N 1
ATOM 763 C CA . ASN A 1 98 ? 12.607 4.962 -16.753 1.00 82.44 98 ASN A CA 1
ATOM 764 C C . ASN A 1 98 ? 11.645 4.327 -15.724 1.00 82.44 98 ASN A C 1
ATOM 766 O O . ASN A 1 98 ? 10.497 4.756 -15.580 1.00 82.44 98 ASN A O 1
ATOM 770 N N . LEU A 1 99 ? 12.144 3.347 -14.965 1.00 84.19 99 LEU A N 1
ATOM 771 C CA . LEU A 1 99 ? 11.449 2.634 -13.891 1.00 84.19 99 LEU A CA 1
ATOM 772 C C . LEU A 1 99 ? 10.670 3.547 -12.926 1.00 84.19 99 LEU A C 1
ATOM 774 O O . LEU A 1 99 ? 9.594 3.170 -12.465 1.00 84.19 99 LEU A O 1
ATOM 778 N N . LYS A 1 100 ? 11.162 4.763 -12.645 1.00 85.06 100 LYS A N 1
ATOM 779 C CA . LYS A 1 100 ? 10.423 5.740 -11.824 1.00 85.06 100 LYS A CA 1
ATOM 780 C C . LYS A 1 100 ? 9.067 6.107 -12.427 1.00 85.06 100 LYS A C 1
ATOM 782 O O . LYS A 1 100 ? 8.083 6.143 -11.699 1.00 85.06 100 LYS A O 1
ATOM 787 N N . LEU A 1 101 ? 9.003 6.353 -13.736 1.00 87.44 101 LEU A N 1
ATOM 788 C CA . LEU A 1 101 ? 7.754 6.705 -14.412 1.00 87.44 101 LEU A CA 1
ATOM 789 C C . LEU A 1 101 ? 6.789 5.518 -14.427 1.00 8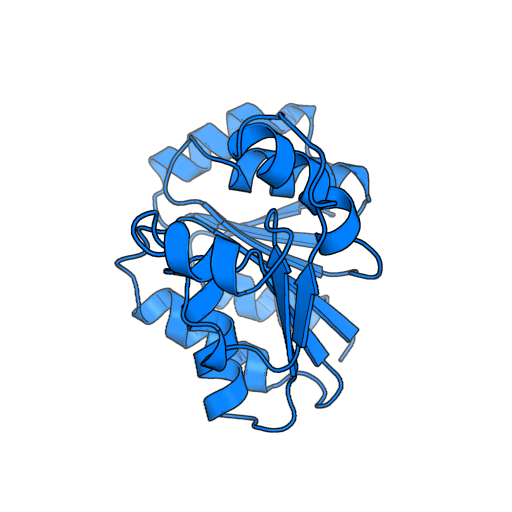7.44 101 LEU A C 1
ATOM 791 O O . LEU A 1 101 ? 5.615 5.683 -14.112 1.00 87.44 101 LEU A O 1
ATOM 795 N N . ARG A 1 102 ? 7.300 4.313 -14.689 1.00 89.06 102 ARG A N 1
ATOM 796 C CA . ARG A 1 102 ? 6.515 3.069 -14.622 1.00 89.06 102 ARG A CA 1
ATOM 797 C C . ARG A 1 102 ? 5.922 2.854 -13.227 1.00 89.06 102 ARG A C 1
ATOM 799 O O . ARG A 1 102 ? 4.758 2.493 -13.083 1.00 89.06 102 ARG A O 1
ATOM 806 N N . ALA A 1 103 ? 6.695 3.158 -12.183 1.00 89.62 103 ALA A N 1
ATOM 807 C CA . ALA A 1 103 ? 6.226 3.091 -10.802 1.00 89.62 103 ALA A CA 1
ATOM 808 C C . ALA A 1 103 ? 5.127 4.114 -10.475 1.00 89.62 103 ALA A C 1
ATOM 810 O O . ALA A 1 103 ? 4.359 3.868 -9.552 1.00 89.62 103 ALA A O 1
ATOM 811 N N . LEU A 1 104 ? 5.030 5.225 -11.212 1.00 90.00 104 LEU A N 1
ATOM 812 C CA . LEU A 1 104 ? 3.911 6.168 -11.111 1.00 90.00 104 LEU A CA 1
ATOM 813 C C . LEU A 1 104 ? 2.706 5.694 -11.936 1.00 90.00 104 LEU A C 1
ATOM 815 O O . LEU A 1 104 ? 1.576 5.750 -11.463 1.00 90.00 104 LEU A O 1
ATOM 819 N N . GLN A 1 105 ? 2.944 5.166 -13.139 1.00 89.75 105 GLN A N 1
ATOM 820 C CA . GLN A 1 105 ? 1.899 4.651 -14.033 1.00 89.75 105 GLN A CA 1
ATOM 821 C C . GLN A 1 105 ? 1.120 3.472 -13.442 1.00 89.75 105 GLN A C 1
ATOM 823 O O . GLN A 1 105 ? -0.032 3.267 -13.808 1.00 89.75 105 GLN A O 1
ATOM 828 N N . ARG A 1 106 ? 1.713 2.720 -12.508 1.00 92.69 106 ARG A N 1
ATOM 829 C CA . ARG A 1 106 ? 1.032 1.608 -11.828 1.00 92.69 106 ARG A CA 1
ATOM 830 C C . ARG A 1 106 ? -0.017 2.051 -10.798 1.00 92.69 106 ARG A C 1
ATOM 832 O O . ARG A 1 106 ? -0.870 1.248 -10.432 1.00 92.69 106 ARG A O 1
ATOM 839 N N . ILE A 1 107 ? 0.073 3.283 -10.280 1.00 94.31 107 ILE A N 1
ATOM 840 C CA . ILE A 1 107 ? -0.723 3.749 -9.128 1.00 94.31 107 ILE A CA 1
ATOM 841 C C . ILE A 1 107 ? -2.235 3.670 -9.396 1.00 94.31 107 ILE A C 1
ATOM 843 O O . ILE A 1 107 ? -2.940 3.154 -8.531 1.00 94.31 107 ILE A O 1
ATOM 847 N N . PRO A 1 108 ? -2.758 4.093 -10.566 1.00 93.19 108 PRO A N 1
ATOM 848 C CA . PRO A 1 108 ? -4.179 3.943 -10.871 1.00 93.19 108 PRO A CA 1
ATOM 849 C C . PRO A 1 108 ? -4.664 2.494 -10.766 1.00 93.19 108 PRO A C 1
ATOM 851 O O . PRO A 1 108 ? -5.661 2.246 -10.103 1.00 93.19 108 PRO A O 1
ATOM 854 N N . SER A 1 109 ? -3.931 1.527 -11.328 1.00 94.62 109 SER A N 1
ATOM 855 C CA . SER A 1 109 ? -4.289 0.103 -11.235 1.00 94.62 109 SER A CA 1
ATOM 856 C C . SER A 1 109 ? -4.187 -0.437 -9.806 1.00 94.62 109 SER A C 1
ATOM 858 O O . SER A 1 109 ? -5.024 -1.231 -9.383 1.00 94.62 109 SER A O 1
ATOM 860 N N . LEU A 1 110 ? -3.187 0.009 -9.033 1.00 96.44 110 LEU A N 1
ATOM 861 C CA . LEU A 1 110 ? -3.074 -0.341 -7.615 1.00 96.44 110 LEU A CA 1
ATOM 862 C C . LEU A 1 110 ? -4.300 0.138 -6.824 1.00 96.44 110 LEU A C 1
ATOM 864 O O . LEU A 1 110 ? -4.812 -0.615 -6.002 1.00 96.44 110 LEU A O 1
ATOM 868 N N . LEU A 1 111 ? -4.778 1.355 -7.075 1.00 96.50 111 LEU A N 1
ATOM 869 C CA . LEU A 1 111 ? -5.899 1.953 -6.345 1.00 96.50 111 LEU A CA 1
ATOM 870 C C . LEU A 1 111 ? -7.275 1.507 -6.859 1.00 96.50 111 LEU A C 1
ATOM 872 O O . LEU A 1 111 ? -8.248 1.556 -6.103 1.00 96.50 111 LEU A O 1
ATOM 876 N N . ASP A 1 112 ? -7.365 1.051 -8.108 1.00 94.44 112 ASP A N 1
ATOM 877 C CA . ASP A 1 112 ? -8.625 0.641 -8.725 1.00 94.44 112 ASP A CA 1
ATOM 878 C C . ASP A 1 112 ? -9.350 -0.443 -7.910 1.00 94.44 112 ASP A C 1
ATOM 880 O O . ASP A 1 112 ? -8.737 -1.380 -7.379 1.00 94.44 112 ASP A O 1
ATOM 884 N N . GLY A 1 113 ? -10.665 -0.266 -7.765 1.00 90.44 113 GLY A N 1
ATOM 885 C CA . GLY A 1 113 ? -11.546 -1.123 -6.966 1.00 90.44 113 GLY A CA 1
ATOM 886 C C . GLY A 1 113 ? -11.315 -1.101 -5.447 1.00 90.44 113 GLY A C 1
ATOM 887 O O . GLY A 1 113 ? -12.016 -1.813 -4.724 1.00 90.44 113 GLY A O 1
ATOM 888 N N . SER A 1 114 ? -10.362 -0.314 -4.932 1.00 94.06 114 SER A N 1
ATOM 889 C CA . SER A 1 114 ? -10.132 -0.185 -3.489 1.00 94.06 114 SER A CA 1
ATOM 890 C C . SER A 1 114 ? -11.018 0.900 -2.872 1.00 94.06 114 SER A C 1
ATOM 892 O O . SER A 1 114 ? -11.336 1.906 -3.504 1.00 94.06 114 SER A O 1
ATOM 894 N N . ARG A 1 115 ? -11.441 0.685 -1.623 1.00 91.06 115 ARG A N 1
ATOM 895 C CA . ARG A 1 115 ? -12.169 1.689 -0.818 1.00 91.06 115 ARG A CA 1
ATOM 896 C C . ARG A 1 115 ? -11.353 2.204 0.361 1.00 91.06 115 ARG A C 1
ATOM 898 O O . ARG A 1 115 ? -11.663 3.266 0.894 1.00 91.06 115 ARG A O 1
ATOM 905 N N . THR A 1 116 ? -10.303 1.468 0.715 1.00 95.50 116 THR A N 1
ATOM 906 C CA . THR A 1 116 ? -9.458 1.724 1.874 1.00 95.50 116 THR A CA 1
ATOM 907 C C . THR A 1 116 ? -7.995 1.622 1.475 1.00 95.50 116 THR A C 1
ATOM 909 O O . THR A 1 116 ? -7.596 0.671 0.798 1.00 95.50 116 THR A O 1
ATOM 912 N N . ALA A 1 117 ? -7.193 2.576 1.935 1.00 96.88 117 ALA A N 1
ATOM 913 C CA . ALA A 1 117 ? -5.749 2.565 1.797 1.00 96.88 117 ALA A CA 1
ATOM 914 C C . ALA A 1 117 ? -5.068 2.896 3.132 1.00 96.88 117 ALA A C 1
ATOM 916 O O . ALA A 1 117 ? -5.505 3.781 3.868 1.00 96.88 117 ALA A O 1
ATOM 917 N N . ILE A 1 118 ? -3.984 2.188 3.429 1.00 96.88 118 ILE A N 1
ATOM 918 C CA . ILE A 1 118 ? -3.138 2.379 4.604 1.00 96.88 118 ILE A CA 1
ATOM 919 C C . ILE A 1 118 ? -1.754 2.789 4.110 1.00 96.88 118 ILE A C 1
ATOM 921 O O . ILE A 1 118 ? -1.135 2.098 3.297 1.00 96.88 118 ILE A O 1
ATOM 925 N N . PHE A 1 119 ? -1.265 3.919 4.607 1.00 95.12 119 PHE A N 1
ATOM 926 C CA . PHE A 1 119 ? 0.009 4.499 4.208 1.00 95.12 119 PHE A CA 1
ATOM 927 C C . PHE A 1 119 ? 0.940 4.612 5.405 1.00 95.12 119 PHE A C 1
ATOM 929 O O . PHE A 1 119 ? 0.598 5.264 6.384 1.00 95.12 119 PHE A O 1
ATOM 936 N N . TYR A 1 120 ? 2.144 4.062 5.300 1.00 93.69 120 TYR A N 1
ATOM 937 C CA . TYR A 1 120 ? 3.220 4.333 6.248 1.00 93.69 120 TYR A CA 1
ATOM 938 C C . TYR A 1 120 ? 4.185 5.370 5.673 1.00 93.69 120 TYR A C 1
ATOM 940 O O . TYR A 1 120 ? 4.965 5.083 4.760 1.00 93.69 120 TYR A O 1
ATOM 948 N N . ALA A 1 121 ? 4.129 6.590 6.198 1.00 89.06 121 ALA A N 1
ATOM 949 C CA . ALA A 1 121 ? 4.954 7.703 5.746 1.00 89.06 121 ALA A CA 1
ATOM 950 C C . ALA A 1 121 ? 5.920 8.103 6.862 1.00 89.06 121 ALA A C 1
ATOM 952 O O . ALA A 1 121 ? 5.531 8.813 7.781 1.00 89.06 121 ALA A O 1
ATOM 953 N N . SER A 1 122 ? 7.172 7.643 6.784 1.00 83.62 122 SER A N 1
ATOM 954 C CA . SER A 1 122 ? 8.230 7.945 7.766 1.00 83.62 122 SER A CA 1
ATOM 955 C C . SER A 1 122 ? 9.214 9.023 7.307 1.00 83.62 122 SER A C 1
ATOM 957 O O . SER A 1 122 ? 10.198 9.293 7.985 1.00 83.62 122 SER A O 1
ATOM 959 N N . ASN A 1 123 ? 9.000 9.599 6.127 1.00 81.94 123 ASN A N 1
ATOM 960 C CA . ASN A 1 123 ? 9.817 10.663 5.563 1.00 81.94 123 ASN A CA 1
ATOM 961 C C . ASN A 1 123 ? 8.949 11.555 4.657 1.00 81.94 123 ASN A C 1
ATOM 963 O O . ASN A 1 123 ? 7.735 11.373 4.556 1.00 81.94 123 ASN A O 1
ATOM 967 N N . THR A 1 124 ? 9.583 12.535 4.018 1.00 76.31 124 THR A N 1
ATOM 968 C CA . THR A 1 124 ? 8.934 13.552 3.177 1.00 76.31 124 THR A CA 1
ATOM 969 C C . THR A 1 124 ? 9.196 13.339 1.685 1.00 76.31 124 THR A C 1
ATOM 971 O O . THR A 1 124 ? 8.945 14.228 0.869 1.00 76.31 124 THR A O 1
ATOM 974 N N . SER A 1 125 ? 9.730 12.170 1.309 1.00 73.19 125 SER A N 1
ATOM 975 C CA . SER A 1 125 ? 10.126 11.874 -0.065 1.00 73.19 125 SER A CA 1
ATOM 976 C C . SER A 1 125 ? 9.806 10.438 -0.471 1.00 73.19 125 SER A C 1
ATOM 978 O O . SER A 1 125 ? 10.059 9.494 0.268 1.00 73.19 125 SER A O 1
ATOM 980 N N . GLY A 1 126 ? 9.325 10.255 -1.699 1.00 80.31 126 GLY A N 1
ATOM 981 C CA . GLY A 1 126 ? 9.041 8.936 -2.258 1.00 80.31 126 GLY A CA 1
ATOM 982 C C . GLY A 1 126 ? 7.669 8.845 -2.911 1.00 80.31 126 GLY A C 1
ATOM 983 O O . GLY A 1 126 ? 6.857 9.769 -2.850 1.00 80.31 126 GLY A O 1
ATOM 984 N N . ASN A 1 127 ? 7.417 7.705 -3.552 1.00 84.38 127 ASN A N 1
ATOM 985 C CA . ASN A 1 127 ? 6.184 7.490 -4.307 1.00 84.38 127 ASN A CA 1
ATOM 986 C C . ASN A 1 127 ? 4.944 7.404 -3.404 1.00 84.38 127 ASN A C 1
ATOM 988 O O . ASN A 1 127 ? 3.861 7.733 -3.876 1.00 84.38 127 ASN A O 1
ATOM 992 N N . THR A 1 128 ? 5.101 7.071 -2.116 1.00 89.75 128 THR A N 1
ATOM 993 C CA . THR A 1 128 ? 4.010 7.030 -1.126 1.00 89.75 128 THR A CA 1
ATOM 994 C C . THR A 1 128 ? 3.209 8.329 -1.087 1.00 89.75 128 THR A C 1
ATOM 996 O O . THR A 1 128 ? 1.992 8.304 -0.959 1.00 89.75 128 THR A O 1
ATOM 999 N N . HIS A 1 129 ? 3.859 9.480 -1.271 1.00 90.12 129 HIS A N 1
ATOM 1000 C CA . HIS A 1 129 ? 3.177 10.776 -1.316 1.00 90.12 129 HIS A CA 1
ATOM 1001 C C . HIS A 1 129 ? 2.263 10.922 -2.535 1.00 90.12 129 HIS A C 1
ATOM 1003 O O . HIS A 1 129 ? 1.171 11.475 -2.428 1.00 90.12 129 HIS A O 1
ATOM 1009 N N . VAL A 1 130 ? 2.693 10.407 -3.689 1.00 91.62 130 VAL A N 1
ATOM 1010 C CA . VAL A 1 130 ? 1.860 10.393 -4.895 1.00 91.62 130 VAL A CA 1
ATOM 1011 C C . VAL A 1 130 ? 0.696 9.429 -4.700 1.00 91.62 130 VAL A C 1
ATOM 1013 O O . VAL A 1 130 ? -0.430 9.782 -5.024 1.00 91.62 130 VAL A O 1
ATOM 1016 N N . GLU A 1 131 ? 0.938 8.262 -4.101 1.00 94.50 131 GLU A N 1
ATOM 1017 C CA . GLU A 1 131 ? -0.111 7.284 -3.789 1.00 94.50 131 GLU A CA 1
ATOM 1018 C C . GLU A 1 131 ? -1.169 7.867 -2.833 1.00 94.50 131 GLU A C 1
ATOM 1020 O O . GLU A 1 131 ? -2.360 7.723 -3.100 1.00 94.50 131 GLU A O 1
ATOM 1025 N N . ILE A 1 132 ? -0.757 8.611 -1.796 1.00 93.75 132 ILE A N 1
ATOM 1026 C CA . ILE A 1 132 ? -1.657 9.340 -0.881 1.00 93.75 132 ILE A CA 1
ATOM 1027 C C . ILE A 1 132 ? -2.515 10.358 -1.645 1.00 93.75 132 ILE A C 1
ATOM 1029 O O . ILE A 1 132 ? -3.737 10.393 -1.496 1.00 93.75 132 ILE A O 1
ATOM 1033 N N . ILE A 1 133 ? -1.890 11.197 -2.477 1.00 92.94 133 ILE A N 1
ATOM 1034 C CA . ILE A 1 133 ? -2.600 12.237 -3.235 1.00 92.94 133 ILE A CA 1
ATOM 1035 C C . ILE A 1 133 ? -3.571 11.605 -4.241 1.00 92.94 133 ILE A C 1
ATOM 1037 O O . ILE A 1 133 ? -4.702 12.078 -4.388 1.00 92.94 133 ILE A O 1
ATOM 1041 N N . SER A 1 134 ? -3.158 10.530 -4.914 1.00 94.50 134 SER A N 1
ATOM 1042 C CA . SER A 1 134 ? -4.001 9.777 -5.841 1.00 94.50 134 SER A CA 1
ATOM 1043 C C . SER A 1 134 ? -5.187 9.131 -5.127 1.00 94.50 134 SER A C 1
ATOM 1045 O O . SER A 1 134 ? -6.311 9.284 -5.598 1.00 94.50 134 SER A O 1
ATOM 1047 N N . ALA A 1 135 ? -4.978 8.498 -3.969 1.00 95.06 135 ALA A N 1
ATOM 1048 C CA . ALA A 1 135 ? -6.054 7.909 -3.174 1.00 95.06 135 ALA A CA 1
ATOM 1049 C C . ALA A 1 135 ? -7.080 8.966 -2.741 1.00 95.06 135 ALA A C 1
ATOM 1051 O O . ALA A 1 135 ? -8.275 8.797 -2.966 1.00 95.06 135 ALA A O 1
ATOM 1052 N N . ASN A 1 136 ? -6.618 10.111 -2.235 1.00 93.38 136 ASN A N 1
ATOM 1053 C CA . ASN A 1 136 ? -7.495 11.227 -1.880 1.00 93.38 136 ASN A CA 1
ATOM 1054 C C . ASN A 1 136 ? -8.265 11.794 -3.089 1.00 93.38 136 ASN A C 1
ATOM 1056 O O . ASN A 1 136 ? -9.435 12.156 -2.966 1.00 93.38 136 ASN A O 1
ATOM 1060 N N . SER A 1 137 ? -7.626 11.864 -4.261 1.00 91.88 137 SER A N 1
ATOM 1061 C CA . SER A 1 137 ? -8.271 12.331 -5.500 1.00 91.88 137 SER A CA 1
ATOM 1062 C C . SER A 1 137 ? -9.378 11.384 -5.967 1.00 91.88 137 SER A C 1
ATOM 1064 O O . SER A 1 137 ? -10.387 11.843 -6.494 1.00 91.88 137 SER A O 1
ATOM 1066 N N . LEU A 1 138 ? -9.200 10.083 -5.725 1.00 93.06 138 LEU A N 1
ATOM 1067 C CA . LEU A 1 138 ? -10.176 9.024 -5.991 1.00 93.06 138 LEU A CA 1
ATOM 1068 C C . LEU A 1 138 ? -11.170 8.809 -4.837 1.00 93.06 138 LEU A C 1
ATOM 1070 O O . LEU A 1 138 ? -11.952 7.867 -4.880 1.00 93.06 138 LEU A O 1
ATOM 1074 N N . GLU A 1 139 ? -11.138 9.665 -3.809 1.00 92.94 139 GLU A N 1
ATOM 1075 C CA . GLU A 1 139 ? -12.007 9.582 -2.625 1.00 92.94 139 GLU A CA 1
ATOM 1076 C C . GLU A 1 139 ? -11.890 8.254 -1.858 1.00 92.94 139 GLU A C 1
ATOM 1078 O O . GLU A 1 139 ? -12.811 7.828 -1.164 1.00 92.94 139 GLU A O 1
ATOM 1083 N N . ILE A 1 140 ? -10.721 7.617 -1.942 1.00 94.44 140 ILE A N 1
ATOM 1084 C CA . ILE A 1 140 ? -10.385 6.410 -1.190 1.00 94.44 140 ILE A CA 1
ATOM 1085 C C . ILE A 1 140 ? -10.070 6.804 0.251 1.00 94.44 140 ILE A C 1
ATOM 1087 O O . ILE A 1 140 ? -9.215 7.662 0.511 1.00 94.44 140 ILE A O 1
ATOM 1091 N N . ARG A 1 141 ? -10.734 6.142 1.202 1.00 93.81 141 ARG A N 1
ATOM 1092 C CA . ARG A 1 141 ? -10.523 6.377 2.628 1.00 93.81 141 ARG A CA 1
ATOM 1093 C C . ARG A 1 141 ? -9.100 5.983 3.007 1.00 93.81 141 ARG A C 1
ATOM 1095 O O . ARG A 1 141 ? -8.687 4.842 2.813 1.00 93.81 141 ARG A O 1
ATOM 1102 N N . SER A 1 142 ? -8.344 6.949 3.511 1.00 94.88 142 SER A N 1
ATOM 1103 C CA . SER A 1 142 ? -6.893 6.855 3.640 1.00 94.88 142 SER A CA 1
ATOM 1104 C C . SER A 1 142 ? -6.454 7.028 5.089 1.00 94.88 142 SER A C 1
ATOM 1106 O O . SER A 1 142 ? -6.697 8.068 5.704 1.00 94.88 142 SER A O 1
ATOM 1108 N N . PHE A 1 143 ? -5.756 6.025 5.611 1.00 95.19 143 PHE A N 1
ATOM 1109 C CA . PHE A 1 143 ? -5.197 5.998 6.958 1.00 95.19 143 PHE A CA 1
ATOM 1110 C C . PHE A 1 143 ? -3.679 6.160 6.869 1.00 95.19 143 PHE A C 1
ATOM 1112 O O . PHE A 1 143 ? -2.978 5.254 6.425 1.00 95.19 143 PHE A O 1
ATOM 1119 N N . ILE A 1 144 ? -3.162 7.328 7.247 1.00 94.00 144 ILE A N 1
ATOM 1120 C CA . ILE A 1 144 ? -1.735 7.655 7.150 1.00 94.00 144 ILE A CA 1
ATOM 1121 C C . ILE A 1 144 ? -1.095 7.523 8.528 1.00 94.00 144 ILE A C 1
ATOM 1123 O O . ILE A 1 144 ? -1.371 8.322 9.421 1.00 94.00 144 ILE A O 1
ATOM 1127 N N . LEU A 1 145 ? -0.213 6.545 8.693 1.00 93.25 145 LEU A N 1
ATOM 1128 C CA . LEU A 1 145 ? 0.600 6.364 9.884 1.00 93.25 145 LEU A CA 1
ATOM 1129 C C . LEU A 1 145 ? 1.957 7.052 9.713 1.00 93.25 145 LEU A C 1
ATOM 1131 O O . LEU A 1 145 ? 2.750 6.710 8.831 1.00 93.25 145 LEU A O 1
ATOM 1135 N N . THR A 1 146 ? 2.225 8.008 10.595 1.00 91.25 146 THR A N 1
ATOM 1136 C CA . THR A 1 146 ? 3.489 8.740 10.687 1.00 91.25 146 THR A CA 1
ATOM 1137 C C . THR A 1 146 ? 3.855 8.864 12.169 1.00 91.25 146 THR A C 1
ATOM 1139 O O . THR A 1 146 ? 3.414 9.814 12.825 1.00 91.25 146 THR A O 1
ATOM 1142 N N . PRO A 1 147 ? 4.617 7.898 12.725 1.00 84.44 147 PRO A N 1
ATOM 1143 C CA . PRO A 1 147 ? 4.975 7.890 14.147 1.00 84.44 147 PRO A CA 1
ATOM 1144 C C . PRO A 1 147 ? 5.825 9.099 14.560 1.00 84.44 147 PRO A C 1
ATOM 1146 O O . PRO A 1 147 ? 5.705 9.601 15.677 1.00 84.44 147 PRO A O 1
ATOM 1149 N N . ASP A 1 148 ? 6.656 9.600 13.642 1.00 88.12 148 ASP A N 1
ATOM 1150 C CA . ASP A 1 148 ? 7.464 10.796 13.856 1.00 88.12 148 ASP A CA 1
ATOM 1151 C C . ASP A 1 148 ? 6.593 12.061 13.827 1.00 88.12 148 ASP A C 1
ATOM 1153 O O . ASP A 1 148 ? 5.973 12.409 12.818 1.00 88.12 148 ASP A O 1
ATOM 1157 N N . ARG A 1 149 ? 6.558 12.776 14.953 1.00 86.62 149 ARG A N 1
ATOM 1158 C CA . ARG A 1 149 ? 5.740 13.979 15.110 1.00 86.62 149 ARG A CA 1
ATOM 1159 C C . ARG A 1 149 ? 6.151 15.110 14.168 1.00 86.62 149 ARG A C 1
ATOM 1161 O O . ARG A 1 149 ? 5.267 15.788 13.651 1.00 86.62 149 ARG A O 1
ATOM 1168 N N . GLU A 1 150 ? 7.445 15.324 13.960 1.00 88.56 150 GLU A N 1
ATOM 1169 C CA . GLU A 1 150 ? 7.948 16.413 13.123 1.00 88.56 150 GLU A CA 1
ATOM 1170 C C . GLU A 1 150 ? 7.587 16.164 11.657 1.00 88.56 150 GLU A C 1
ATOM 1172 O O . GLU A 1 150 ? 6.997 17.028 11.003 1.00 88.56 150 GLU A O 1
ATOM 1177 N N . VAL A 1 151 ? 7.835 14.943 11.170 1.00 87.50 151 VAL A N 1
ATOM 1178 C CA . VAL A 1 151 ? 7.450 14.536 9.811 1.00 87.50 151 VAL A CA 1
ATOM 1179 C C . VAL A 1 151 ? 5.939 14.655 9.630 1.00 87.50 151 VAL A C 1
ATOM 1181 O O . VAL A 1 151 ? 5.474 15.189 8.623 1.00 87.50 151 VAL A O 1
ATOM 1184 N N . ARG A 1 152 ? 5.150 14.202 10.608 1.00 88.06 152 ARG A N 1
ATOM 1185 C CA . ARG A 1 152 ? 3.686 14.267 10.544 1.00 88.06 152 ARG A CA 1
ATOM 1186 C C . ARG A 1 152 ? 3.180 15.699 10.443 1.00 88.06 152 ARG A C 1
ATOM 1188 O O . ARG A 1 152 ? 2.305 15.970 9.623 1.00 88.06 152 ARG A O 1
ATOM 1195 N N . ASP A 1 153 ? 3.678 16.588 11.296 1.00 88.31 153 ASP A N 1
ATOM 1196 C CA . ASP A 1 153 ? 3.211 17.970 11.351 1.00 88.31 153 ASP A CA 1
ATOM 1197 C C . ASP A 1 153 ? 3.582 18.694 10.036 1.00 88.31 153 ASP A C 1
ATOM 1199 O O . ASP A 1 153 ? 2.726 19.346 9.433 1.00 88.31 153 ASP A O 1
ATOM 1203 N N . LEU A 1 154 ? 4.775 18.430 9.483 1.00 88.88 154 LEU A N 1
ATOM 1204 C CA . LEU A 1 154 ? 5.173 18.910 8.156 1.00 88.88 154 LEU A CA 1
ATOM 1205 C C . LEU A 1 154 ? 4.273 18.368 7.029 1.00 88.88 154 LEU A C 1
ATOM 1207 O O . LEU A 1 154 ? 3.864 19.123 6.141 1.00 88.88 154 LEU A O 1
ATOM 1211 N N . LEU A 1 155 ? 3.953 17.069 7.034 1.00 87.50 155 LEU A N 1
ATOM 1212 C CA . LEU A 1 155 ? 3.081 16.465 6.022 1.00 87.50 155 LEU A CA 1
ATOM 1213 C C . LEU A 1 155 ? 1.656 17.019 6.108 1.00 87.50 155 LEU A C 1
ATOM 1215 O O . LEU A 1 155 ? 1.074 17.351 5.076 1.00 87.50 155 LEU A O 1
ATOM 1219 N N . LYS A 1 156 ? 1.107 17.185 7.317 1.00 87.00 156 LYS A N 1
ATOM 1220 C CA . LYS A 1 156 ? -0.202 17.820 7.532 1.00 87.00 156 LYS A CA 1
ATOM 1221 C C . LYS A 1 156 ? -0.231 19.233 6.960 1.00 87.00 156 LYS A C 1
ATOM 1223 O O . LYS A 1 156 ? -1.162 19.568 6.228 1.00 87.00 156 LYS A O 1
ATOM 1228 N N . ASP A 1 157 ? 0.795 20.032 7.238 1.00 88.19 157 ASP A N 1
ATOM 1229 C CA . ASP A 1 157 ? 0.898 21.394 6.718 1.00 88.19 157 ASP A CA 1
ATOM 1230 C C . ASP A 1 157 ? 1.043 21.433 5.196 1.00 88.19 157 ASP A C 1
ATOM 1232 O O . ASP A 1 157 ? 0.403 22.258 4.537 1.00 88.19 157 ASP A O 1
ATOM 1236 N N . SER A 1 158 ? 1.825 2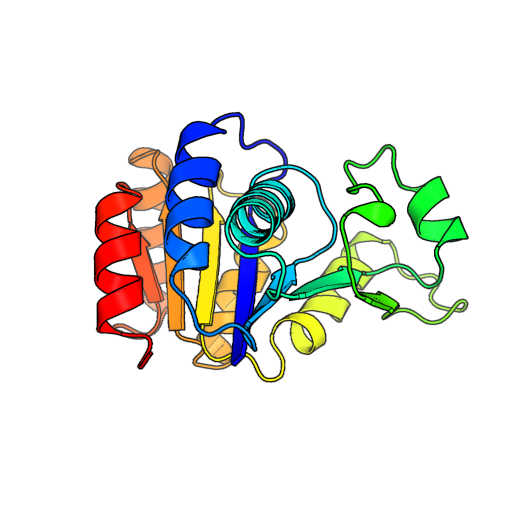0.511 4.632 1.00 86.00 158 SER A N 1
ATOM 1237 C CA . SER A 1 158 ? 2.024 20.374 3.183 1.00 86.00 158 SER A CA 1
ATOM 1238 C C . SER A 1 158 ? 0.739 19.959 2.465 1.00 86.00 158 SER A C 1
ATOM 1240 O O . SER A 1 158 ? 0.484 20.362 1.332 1.00 86.00 158 SER A O 1
ATOM 1242 N N . TYR A 1 159 ? -0.096 19.161 3.128 1.00 88.56 159 TYR A N 1
ATOM 1243 C CA . TYR A 1 159 ? -1.294 18.570 2.545 1.00 88.56 159 TYR A CA 1
ATOM 1244 C C . TYR A 1 159 ? -2.597 19.291 2.884 1.00 88.56 159 TYR A C 1
ATOM 1246 O O . TYR A 1 159 ? -3.636 18.955 2.311 1.00 88.56 159 TYR A O 1
ATOM 1254 N N . LYS A 1 160 ? -2.562 20.313 3.746 1.00 85.50 160 LYS A N 1
ATOM 1255 C CA . LYS A 1 160 ? -3.758 21.023 4.233 1.00 85.50 160 LYS A CA 1
ATOM 1256 C C . LYS A 1 160 ? -4.670 21.581 3.135 1.00 85.50 160 LYS A C 1
ATOM 1258 O O . LYS A 1 160 ? -5.855 21.773 3.384 1.00 85.50 160 LYS A O 1
ATOM 1263 N N . MET A 1 161 ? -4.125 21.862 1.948 1.00 83.88 161 MET A N 1
ATOM 1264 C CA . MET A 1 161 ? -4.880 22.379 0.798 1.00 83.88 161 MET A CA 1
ATOM 1265 C C . MET A 1 161 ? -5.411 21.288 -0.140 1.00 83.88 161 MET A C 1
ATOM 1267 O O . MET A 1 161 ? -6.276 21.576 -0.961 1.00 83.88 161 MET A O 1
ATOM 1271 N N . ILE A 1 162 ? -4.881 20.066 -0.057 1.00 82.88 162 ILE A N 1
ATOM 1272 C CA . ILE A 1 162 ? -5.130 18.998 -1.037 1.00 82.88 162 ILE A CA 1
ATOM 1273 C C . ILE A 1 162 ? -6.013 17.905 -0.433 1.00 82.88 162 ILE A C 1
ATOM 1275 O O . ILE A 1 162 ? -6.898 17.375 -1.106 1.00 82.88 162 ILE A O 1
ATOM 1279 N N . LEU A 1 163 ? -5.791 17.561 0.837 1.00 84.69 163 LEU A N 1
ATOM 1280 C CA . LEU A 1 163 ? -6.515 16.465 1.468 1.00 84.69 163 LEU A CA 1
ATOM 1281 C C . LEU A 1 163 ? -7.919 16.884 1.897 1.00 84.69 163 LEU A C 1
ATOM 1283 O O . LEU A 1 163 ? -8.114 17.848 2.641 1.00 84.69 163 LEU A O 1
ATOM 1287 N N . LYS A 1 164 ? -8.906 16.107 1.448 1.00 82.19 164 LYS A N 1
ATOM 1288 C CA . LYS A 1 164 ? -10.310 16.268 1.819 1.00 82.19 164 LYS A CA 1
ATOM 1289 C C . LYS A 1 164 ? -10.499 15.792 3.261 1.00 82.19 164 LYS A C 1
ATOM 1291 O O . LYS A 1 164 ? -10.202 14.643 3.603 1.00 82.19 164 LYS A O 1
ATOM 1296 N N . ARG A 1 165 ? -11.008 16.685 4.118 1.00 74.69 165 ARG A N 1
ATOM 1297 C CA . ARG A 1 165 ? -11.324 16.369 5.522 1.00 74.69 165 ARG A CA 1
ATOM 1298 C C . ARG A 1 165 ? -12.330 15.214 5.582 1.00 74.69 165 ARG A C 1
ATOM 1300 O O . ARG A 1 165 ? -13.315 15.230 4.854 1.00 74.69 165 ARG A O 1
ATOM 1307 N N . GLY A 1 166 ? -12.073 14.233 6.445 1.00 77.12 166 GLY A N 1
ATOM 1308 C CA . GLY A 1 166 ? -12.932 13.055 6.631 1.00 77.12 166 GLY A CA 1
ATOM 1309 C C . GLY A 1 166 ? -12.651 11.883 5.683 1.00 77.12 166 GLY A C 1
ATOM 1310 O O . GLY A 1 166 ? -13.086 10.778 5.977 1.00 77.12 166 GLY A O 1
ATOM 1311 N N . ILE A 1 167 ? -11.892 12.090 4.599 1.00 86.25 167 ILE A N 1
ATOM 1312 C CA . ILE A 1 167 ? -11.435 11.005 3.709 1.00 86.25 167 ILE A CA 1
ATOM 1313 C C . ILE A 1 167 ? -10.049 10.522 4.126 1.00 86.25 167 ILE A C 1
ATOM 1315 O O . ILE A 1 167 ? -9.789 9.324 4.161 1.00 86.25 167 ILE A O 1
ATOM 1319 N N . THR A 1 168 ? -9.157 11.460 4.452 1.00 91.31 168 THR A N 1
ATOM 1320 C CA . THR A 1 168 ? -7.785 11.153 4.863 1.00 91.31 168 THR A CA 1
ATOM 1321 C C . THR A 1 168 ? -7.564 11.517 6.324 1.00 91.31 168 THR A C 1
ATOM 1323 O O . THR A 1 168 ? -7.883 12.634 6.745 1.00 91.31 168 THR A O 1
ATOM 1326 N N . ARG A 1 169 ? -6.985 10.590 7.090 1.00 91.88 169 ARG A N 1
ATOM 1327 C CA . ARG A 1 169 ? -6.660 10.761 8.509 1.00 91.88 169 ARG A CA 1
ATOM 1328 C C . ARG A 1 169 ? -5.201 10.429 8.775 1.00 91.88 169 ARG A C 1
ATOM 1330 O O . ARG A 1 169 ? -4.618 9.575 8.117 1.00 91.88 169 ARG A O 1
ATOM 1337 N N . PHE A 1 170 ? -4.622 11.133 9.741 1.00 92.56 170 PHE A N 1
ATOM 1338 C CA . PHE A 1 170 ? -3.236 10.957 10.159 1.00 92.56 170 PHE A CA 1
ATOM 1339 C C . PHE A 1 170 ? -3.178 10.434 11.583 1.00 92.56 170 PHE A C 1
ATOM 1341 O O . PHE A 1 170 ? -3.806 11.016 12.468 1.00 92.56 170 PHE A O 1
ATOM 1348 N N . TYR A 1 171 ? -2.315 9.454 11.798 1.00 93.19 171 TYR A N 1
ATOM 1349 C CA . TYR A 1 171 ? -2.098 8.782 13.067 1.00 93.19 171 TYR A CA 1
ATOM 1350 C C . TYR A 1 171 ? -0.612 8.811 13.409 1.00 93.19 171 TYR A C 1
ATOM 1352 O O . TYR A 1 171 ? 0.240 8.724 12.525 1.00 93.19 171 TYR A O 1
ATOM 1360 N N . SER A 1 172 ? -0.300 8.947 14.694 1.00 91.31 172 SER A N 1
ATOM 1361 C CA . SER A 1 172 ? 1.037 8.633 15.226 1.00 91.31 172 SER A CA 1
ATOM 1362 C C . SER A 1 172 ? 1.064 7.317 15.982 1.00 91.31 172 SER A C 1
ATOM 1364 O O . SER A 1 172 ? 2.129 6.726 16.108 1.00 91.31 172 SER A O 1
ATOM 1366 N N . ASP A 1 173 ? -0.091 6.879 16.482 1.00 92.19 173 ASP A N 1
ATOM 1367 C CA . ASP A 1 173 ? -0.242 5.614 17.181 1.00 92.19 173 ASP A CA 1
ATOM 1368 C C . ASP A 1 173 ? -0.926 4.603 16.243 1.00 92.19 173 ASP A C 1
ATOM 1370 O O . ASP A 1 173 ? -2.040 4.866 15.772 1.00 92.19 173 ASP A O 1
ATOM 1374 N N . PRO A 1 174 ? -0.290 3.459 15.941 1.00 93.12 174 PRO A N 1
ATOM 1375 C CA . PRO A 1 174 ? -0.931 2.385 15.187 1.00 93.12 174 PRO A CA 1
ATOM 1376 C C . PRO A 1 174 ? -2.235 1.888 15.831 1.00 93.12 174 PRO A C 1
ATOM 1378 O O . PRO A 1 174 ? -3.143 1.507 15.100 1.00 93.12 174 PRO A O 1
ATOM 1381 N N . ASN A 1 175 ? -2.392 1.935 17.158 1.00 93.75 175 ASN A N 1
ATOM 1382 C CA . ASN A 1 175 ? -3.620 1.483 17.823 1.00 93.75 175 ASN A CA 1
ATOM 1383 C C . ASN A 1 175 ? -4.811 2.407 17.543 1.00 93.75 175 ASN A C 1
ATOM 1385 O O . ASN A 1 175 ? -5.927 1.929 17.342 1.00 93.75 175 ASN A O 1
ATOM 1389 N N . GLU A 1 176 ? -4.582 3.722 17.490 1.00 95.12 176 GLU A N 1
ATOM 1390 C CA . GLU A 1 176 ? -5.612 4.688 17.087 1.00 95.12 176 GLU A CA 1
ATOM 1391 C C . GLU A 1 176 ? -6.023 4.467 15.628 1.00 95.12 176 GLU A C 1
ATOM 1393 O O . GLU A 1 176 ? -7.212 4.480 15.314 1.00 95.12 176 GLU A O 1
ATOM 1398 N N . LEU A 1 177 ? -5.047 4.199 14.750 1.00 95.25 177 LEU A N 1
ATOM 1399 C CA . LEU A 1 177 ? -5.316 3.851 13.356 1.00 95.25 177 LEU A CA 1
ATOM 1400 C C . LEU A 1 177 ? -6.177 2.595 13.261 1.00 95.25 177 LEU A C 1
ATOM 1402 O O . LEU A 1 177 ? -7.172 2.596 12.544 1.00 95.25 177 LEU A O 1
ATOM 1406 N N . ILE A 1 178 ? -5.792 1.531 13.968 1.00 94.88 178 ILE A N 1
ATOM 1407 C CA . ILE A 1 178 ? -6.492 0.243 13.956 1.00 94.88 178 ILE A CA 1
ATOM 1408 C C . ILE A 1 178 ? -7.929 0.417 14.442 1.00 94.88 178 ILE A C 1
ATOM 1410 O O . ILE A 1 178 ? -8.850 -0.085 13.804 1.00 94.88 178 ILE A O 1
ATOM 1414 N N . LYS A 1 179 ? -8.136 1.157 15.534 1.00 94.00 179 LYS A N 1
ATOM 1415 C CA . LYS A 1 179 ? -9.475 1.431 16.053 1.00 94.00 179 LYS A CA 1
ATOM 1416 C C . LYS A 1 179 ? -10.364 2.086 14.989 1.00 94.00 179 LYS A C 1
ATOM 1418 O O . LYS A 1 179 ? -11.420 1.546 14.671 1.00 94.00 179 LYS A O 1
ATOM 1423 N N . ASP A 1 180 ? -9.917 3.197 14.408 1.00 92.88 180 ASP A N 1
ATOM 1424 C CA . ASP A 1 180 ? -10.682 3.904 13.376 1.00 92.88 180 ASP A CA 1
ATOM 1425 C C . ASP A 1 180 ? -10.881 3.038 12.120 1.00 92.88 180 ASP A C 1
ATOM 1427 O O . ASP A 1 180 ? -11.932 3.085 11.486 1.00 92.88 180 ASP A O 1
ATOM 1431 N N . LEU A 1 181 ? -9.888 2.222 11.756 1.00 91.69 181 LEU A N 1
ATOM 1432 C CA . LEU A 1 181 ? -9.967 1.319 10.612 1.00 91.69 181 LEU A CA 1
ATOM 1433 C C . LEU A 1 181 ? -11.127 0.317 10.764 1.00 91.69 181 LEU A C 1
ATOM 1435 O O . LEU A 1 181 ? -11.849 0.090 9.797 1.00 91.69 181 LEU A O 1
ATOM 1439 N N . PHE A 1 182 ? -11.332 -0.245 11.957 1.00 89.06 182 PHE A N 1
ATOM 1440 C CA . PHE A 1 182 ? -12.4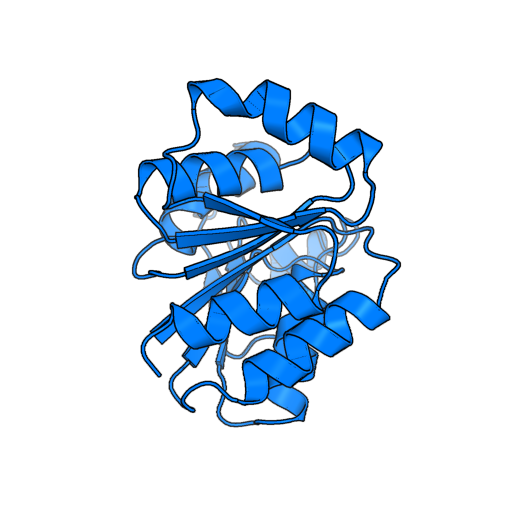45 -1.162 12.242 1.00 89.06 182 PHE A CA 1
ATOM 1441 C C . PHE A 1 182 ? -13.797 -0.458 12.412 1.00 89.06 182 PHE A C 1
ATOM 1443 O O . PHE A 1 182 ? -14.828 -1.059 12.127 1.00 89.06 182 PHE A O 1
ATOM 1450 N N . GLU A 1 183 ? -13.817 0.791 12.881 1.00 88.00 183 GLU A N 1
ATOM 1451 C CA . GLU A 1 183 ? -15.057 1.572 12.995 1.00 88.00 183 GLU A CA 1
ATOM 1452 C C . GLU A 1 183 ? -15.574 2.043 11.630 1.00 88.00 183 GLU A C 1
ATOM 1454 O O . GLU A 1 183 ? -16.777 2.216 11.444 1.00 88.00 183 GLU A O 1
ATOM 1459 N N . GLU A 1 184 ? -14.672 2.281 10.676 1.00 81.56 184 GLU A N 1
ATOM 1460 C CA . GLU A 1 184 ? -15.027 2.884 9.394 1.00 81.56 184 GLU A CA 1
ATOM 1461 C C . GLU A 1 184 ? -15.107 1.904 8.236 1.00 81.56 184 GLU A C 1
ATOM 1463 O O . GLU A 1 184 ? -15.793 2.181 7.247 1.00 81.56 184 GLU A O 1
ATOM 1468 N N . VAL A 1 185 ? -14.382 0.793 8.293 1.00 76.81 185 VAL A N 1
ATOM 1469 C CA . VAL A 1 185 ? -14.571 -0.265 7.311 1.00 76.81 185 VAL A CA 1
ATOM 1470 C C . VAL A 1 185 ? -15.718 -1.127 7.811 1.00 76.81 185 VAL A C 1
ATOM 1472 O O . VAL A 1 185 ? -15.548 -1.855 8.777 1.00 76.81 185 VAL A O 1
ATOM 1475 N N . ASP A 1 186 ? -16.881 -1.017 7.163 1.00 61.78 186 ASP A N 1
ATOM 1476 C CA . ASP A 1 186 ? -18.016 -1.916 7.398 1.00 61.78 186 ASP A CA 1
ATOM 1477 C C . ASP A 1 186 ? -17.549 -3.367 7.157 1.00 61.78 186 ASP A C 1
ATOM 1479 O O . ASP A 1 186 ? -17.419 -3.800 6.005 1.00 61.78 186 ASP A O 1
ATOM 1483 N N . ILE A 1 187 ? -17.223 -4.079 8.240 1.00 57.03 187 ILE A N 1
ATOM 1484 C CA . ILE A 1 187 ? -16.865 -5.508 8.257 1.00 57.03 187 ILE A CA 1
ATOM 1485 C C . ILE A 1 187 ? -18.131 -6.355 8.342 1.00 57.03 187 ILE A C 1
ATOM 1487 O O . ILE A 1 187 ? -19.016 -6.027 9.165 1.00 57.03 187 ILE A O 1
#

Sequence (187 aa):
MKIVICGTRESRDLEVSRQVGEALAGFPSCTVLANGGTYGFPREVPLIAKANRPELLIEAYTPFASEEEWRRYAHLGLSDITDYDHINWLCGQTNDSNLKLRALQRIPSLLDGSRTAIFYASNTSGNTHVEIISANSLEIRSFILTPDREVRDLLKDSYKMILKRGITRFYSDPNELIKDLFEEVDI

Foldseek 3Di:
DEEEEEEDQPAPPLVLLLLLLCLLLPDDLAYEYEYAQFHDSSQSSVLNSCVSPVSYFYEHQYLAQDPVVCVVCVVVGGHDPVSGPYYHHQDHPPDPDDRVVSSLVSLCVRCPPAQHYEYEYAADDDCSVVSVLVCQVVLRQYEYEHLDPVRQVVVCVVCVVRHDPPRYDYDNDSVVSSVVVVVPPPD

Radius of gyration: 15.54 Å; chains: 1; bounding box: 37×40×43 Å